Protein AF-A0A1X1B836-F1 (afdb_monomer)

Sequence (206 aa):
MCPAWVERRASRAVGARVERKYSFRAANPVRVFSQNGRLDRGSGEAERVPRGGTAGFSPAALRNALDRHNLTIEDFADEIGISRQAVSSWLTGVTTPSPTSLTRAARTLELTPADLTPGVSANLYVSDLRVRAGLTQTATAERLGIAQSALSEIERGRRQPDPNVVASMVNLYSVDEESIVEAWERTVADRERQRAARRSARRGGS

Foldseek 3Di:
DDDDDDDDDDPPPPVVVVVVVPDDDDDDDDDDDDDDDDPPVPDPPPVPPDPFAQAQFDLVLLVVLCVVVVHDLCNLCVQLVHDSVVNVCCNVVVGHDGLQSLLSSQVVSVHFSCSRRVRDDDAAALVNLCSRLSHDLVRLCVQLVHDSVQSVCQSQLNDPDDPSSLVSSCVSSVHDSVVHVRNSVSNNVVVVVVVVVVVVVVVVVD

Secondary structure (DSSP, 8-state):
---------SSSSSHHHHHHHSS---------------------------SSS-TT--HHHHHHHHHHTT--HHHHHHHTTS-HHHHHHHHTTSS---HHHHHHH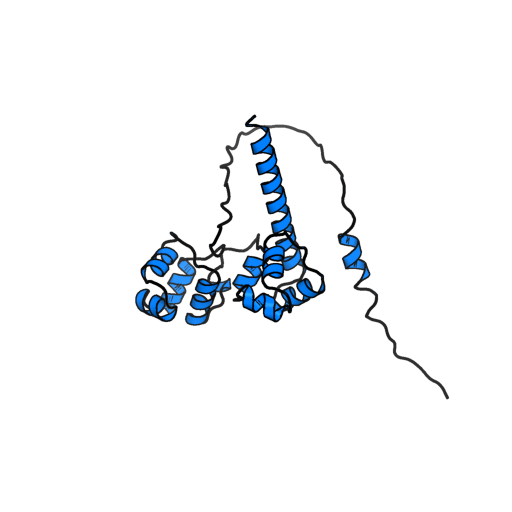HHHTT--TTTT-TT-SS---HHHHHHHTT--HHHHHHHHTS-HHHHHHHHTTSSPPPHHHHHHHHHHHT--HHHHHHHHHHHHHHHHHHHHHHHHHHHTT-

pLDDT: mean 76.75, std 26.34, range [25.36, 97.44]

Mean predicted aligned error: 13.27 Å

Nearest PDB structures (foldseek):
  1y9q-assembly1_A-2  TM=8.974E-01  e=4.181E-02  Vibrio cholerae
  3kxa-assembly2_D  TM=4.831E-01  e=2.019E-03  Neisseria gonorrhoeae FA 1090
  7o81-assembly1_AU  TM=5.200E-01  e=1.132E-02  Oryctolagus cuniculus
  6jq1-assembly1_A  TM=4.917E-01  e=5.172E-03  Deinococcus geothermalis DSM 11300
  6zvh-assembly1_i  TM=5.133E-01  e=2.900E-02  Homo sapiens

Solvent-accessible surface area (backbone atoms only — not comparable to full-atom values): 12485 Å² total; per-residue (Å²): 140,86,85,84,91,88,75,94,83,83,89,78,74,68,70,74,56,65,64,65,71,76,75,75,85,81,88,85,87,85,87,81,89,83,89,84,88,76,91,72,83,72,76,76,74,74,74,73,77,66,87,73,41,46,76,34,58,35,36,65,48,48,52,56,48,33,61,74,69,71,47,51,68,56,61,48,17,59,75,64,70,51,56,46,67,59,52,51,30,28,60,71,62,78,45,58,50,39,62,66,53,37,34,46,50,17,56,76,68,78,44,51,29,43,70,37,21,71,68,64,82,87,80,62,40,50,58,49,47,37,33,40,52,55,45,51,67,61,61,45,14,61,76,64,76,47,55,48,66,58,48,54,29,31,59,60,40,72,37,83,75,50,72,68,53,48,57,47,45,22,67,69,44,73,49,57,67,64,64,52,50,54,11,39,52,50,36,34,53,53,50,50,52,53,52,51,53,54,54,52,57,64,62,73,76,112

Structure (mmCIF, N/CA/C/O backbone):
data_AF-A0A1X1B836-F1
#
_entry.id   AF-A0A1X1B836-F1
#
loop_
_atom_site.group_PDB
_atom_site.id
_atom_site.type_symbol
_atom_site.label_atom_id
_atom_site.label_alt_id
_atom_site.label_comp_id
_atom_site.label_asym_id
_atom_site.label_entity_id
_atom_site.label_seq_id
_atom_site.pdbx_PDB_ins_code
_atom_site.Cartn_x
_atom_site.Cartn_y
_atom_site.Cartn_z
_atom_site.occupancy
_atom_site.B_iso_or_equiv
_atom_site.auth_seq_id
_atom_site.auth_comp_id
_atom_site.auth_asym_id
_atom_site.auth_atom_id
_atom_site.pdbx_PDB_model_num
ATOM 1 N N . MET A 1 1 ? -11.117 -46.260 43.952 1.00 30.36 1 MET A N 1
ATOM 2 C CA . MET A 1 1 ? -9.832 -45.893 43.320 1.00 30.36 1 MET A CA 1
ATOM 3 C C . MET A 1 1 ? -9.971 -44.504 42.706 1.00 30.36 1 MET A C 1
ATOM 5 O O . MET A 1 1 ? -10.757 -44.338 41.789 1.00 30.36 1 MET A O 1
ATOM 9 N N . CYS A 1 2 ? -9.268 -43.522 43.270 1.00 33.34 2 CYS A N 1
ATOM 10 C CA . CYS A 1 2 ? -8.789 -42.294 42.606 1.00 33.34 2 CYS A CA 1
ATOM 11 C C . CYS A 1 2 ? -7.275 -42.510 42.355 1.00 33.34 2 CYS A C 1
ATOM 13 O O . CYS A 1 2 ? -6.721 -43.336 43.092 1.00 33.34 2 CYS A O 1
ATOM 15 N N . PRO A 1 3 ? -6.595 -41.848 41.385 1.00 38.88 3 PRO A N 1
ATOM 16 C CA . PRO A 1 3 ? -6.484 -40.374 41.297 1.00 38.88 3 PRO A CA 1
ATOM 17 C C . PRO A 1 3 ? -6.517 -39.804 39.842 1.00 38.88 3 PRO A C 1
ATOM 19 O O . PRO A 1 3 ? -6.315 -40.529 38.879 1.00 38.88 3 PRO A O 1
ATOM 22 N N . ALA A 1 4 ? -7.059 -38.599 39.608 1.00 28.14 4 ALA A N 1
ATOM 23 C CA . ALA A 1 4 ? -6.424 -37.259 39.592 1.00 28.14 4 ALA A CA 1
ATOM 24 C C . ALA A 1 4 ? -5.846 -36.833 38.212 1.00 28.14 4 ALA A C 1
ATOM 26 O O . ALA A 1 4 ? -5.081 -37.561 37.603 1.00 28.14 4 ALA A O 1
ATOM 27 N N . TRP A 1 5 ? -6.365 -35.741 37.627 1.00 26.11 5 TRP A N 1
ATOM 28 C CA . TRP A 1 5 ? -5.707 -34.417 37.488 1.00 26.11 5 TRP A CA 1
ATOM 29 C C . TRP A 1 5 ? -4.614 -34.306 36.403 1.00 26.11 5 TRP A C 1
ATOM 31 O O . TRP A 1 5 ? -3.531 -34.825 36.604 1.00 26.11 5 TRP A O 1
ATOM 41 N N . VAL A 1 6 ? -4.893 -33.536 35.334 1.00 33.25 6 VAL A N 1
ATOM 42 C CA . VAL A 1 6 ? -4.121 -32.376 34.795 1.00 33.25 6 VAL A CA 1
ATOM 43 C C . VAL A 1 6 ? -5.115 -31.591 33.912 1.00 33.25 6 VAL A C 1
ATOM 45 O O . VAL A 1 6 ? -5.458 -31.994 32.810 1.00 33.25 6 VAL A O 1
ATOM 48 N N . GLU A 1 7 ? -5.932 -30.720 34.493 1.00 34.03 7 GLU A N 1
ATOM 49 C CA . GLU A 1 7 ? -5.694 -29.277 34.637 1.00 34.03 7 GLU A CA 1
ATOM 50 C C . GLU A 1 7 ? -5.963 -28.457 33.355 1.00 34.03 7 GLU A C 1
ATOM 52 O O . GLU A 1 7 ? -5.115 -28.208 32.505 1.00 34.03 7 GLU A O 1
ATOM 57 N N . ARG A 1 8 ? -7.201 -27.945 33.296 1.00 40.12 8 ARG A N 1
ATOM 58 C CA . ARG A 1 8 ? -7.523 -26.628 32.740 1.00 40.12 8 ARG A CA 1
ATOM 59 C C . ARG A 1 8 ? -6.657 -25.577 33.443 1.00 40.12 8 ARG A C 1
ATOM 61 O O . ARG A 1 8 ? -6.934 -25.293 34.602 1.00 40.12 8 ARG A O 1
ATOM 68 N N . ARG A 1 9 ? -5.720 -24.930 32.744 1.00 36.28 9 ARG A N 1
ATOM 69 C CA . ARG A 1 9 ? -5.211 -23.580 33.079 1.00 36.28 9 ARG A CA 1
ATOM 70 C C . ARG A 1 9 ? -4.386 -23.001 31.924 1.00 36.28 9 ARG A C 1
ATOM 72 O O . ARG A 1 9 ? -3.182 -23.185 31.869 1.00 36.28 9 ARG A O 1
ATOM 79 N N . ALA A 1 10 ? -5.043 -22.270 31.020 1.00 32.84 10 ALA A N 1
ATOM 80 C CA . ALA A 1 10 ? -4.373 -21.278 30.159 1.00 32.84 10 ALA A CA 1
ATOM 81 C C . ALA A 1 10 ? -5.299 -20.213 29.521 1.00 32.84 10 ALA A C 1
ATOM 83 O O . ALA A 1 10 ? -4.801 -19.314 28.858 1.00 32.84 10 ALA A O 1
ATOM 84 N N . SER A 1 11 ? -6.627 -20.235 29.721 1.00 38.72 11 SER A N 1
ATOM 85 C CA . SER A 1 11 ? -7.544 -19.360 28.949 1.00 38.72 11 SER A CA 1
ATOM 86 C C . SER A 1 11 ? -8.207 -18.211 29.723 1.00 38.72 11 SER A C 1
ATOM 88 O O . SER A 1 11 ? -9.196 -17.663 29.253 1.00 38.72 11 SER A O 1
ATOM 90 N N . ARG A 1 12 ? -7.711 -17.810 30.905 1.00 37.31 12 ARG A N 1
ATOM 91 C CA . ARG A 1 12 ? -8.326 -16.703 31.684 1.00 37.31 12 ARG A CA 1
ATOM 92 C C . ARG A 1 12 ? -7.419 -15.514 32.017 1.00 37.31 12 ARG A C 1
ATOM 94 O O . ARG A 1 12 ? -7.897 -14.565 32.624 1.00 37.31 12 ARG A O 1
ATOM 101 N N . ALA A 1 13 ? -6.157 -15.503 31.583 1.00 33.41 13 ALA A N 1
ATOM 102 C CA . ALA A 1 13 ? -5.229 -14.407 31.900 1.00 33.41 13 ALA A CA 1
ATOM 103 C C . ALA A 1 13 ? -5.017 -13.380 30.765 1.00 33.41 13 ALA A C 1
ATOM 105 O O . ALA A 1 13 ? -4.478 -12.307 31.021 1.00 33.41 13 ALA A O 1
ATOM 106 N N . VAL A 1 14 ? -5.467 -13.654 29.532 1.00 39.00 14 VAL A N 1
ATOM 107 C CA . VAL A 1 14 ? -5.194 -12.785 28.363 1.00 39.00 14 VAL A CA 1
ATOM 108 C C . VAL A 1 14 ? -6.307 -11.749 28.115 1.00 39.00 14 VAL A C 1
ATOM 110 O O . VAL A 1 14 ? -6.028 -10.629 27.695 1.00 39.00 14 VAL A O 1
ATOM 113 N N . GLY A 1 15 ? -7.558 -12.048 28.492 1.00 32.78 15 GLY A N 1
ATOM 114 C CA . GLY A 1 15 ? -8.701 -11.132 28.317 1.00 32.78 15 GLY A CA 1
ATOM 115 C C . GLY A 1 15 ? -8.682 -9.886 29.217 1.00 32.78 15 GLY A C 1
ATOM 116 O O . GLY A 1 15 ? -9.203 -8.843 28.843 1.00 32.78 15 GLY A O 1
ATOM 117 N N . ALA A 1 16 ? -8.007 -9.932 30.370 1.00 35.41 16 ALA A N 1
ATOM 118 C CA . ALA A 1 16 ? -8.004 -8.828 31.339 1.00 35.41 16 ALA A CA 1
ATOM 119 C C . ALA A 1 16 ? -6.986 -7.704 31.029 1.00 35.41 16 ALA A C 1
ATOM 121 O O . ALA A 1 16 ? -6.842 -6.757 31.814 1.00 35.41 16 ALA A O 1
ATOM 122 N N . ARG A 1 17 ? -6.230 -7.805 29.925 1.00 36.97 17 ARG A N 1
ATOM 123 C CA . ARG A 1 17 ? -5.285 -6.760 29.481 1.00 36.97 17 ARG A CA 1
ATOM 124 C C . ARG A 1 17 ? -5.837 -5.911 28.333 1.00 36.97 17 ARG A C 1
ATOM 126 O O . ARG A 1 17 ? -5.540 -4.721 28.295 1.00 36.97 17 ARG A O 1
ATOM 133 N N . VAL A 1 18 ? -6.692 -6.488 27.485 1.00 38.50 18 VAL A N 1
ATOM 134 C CA . VAL A 1 18 ? -7.345 -5.798 26.357 1.00 38.50 18 VAL A CA 1
ATOM 135 C C . VAL A 1 18 ? -8.364 -4.767 26.856 1.00 38.50 18 VAL A C 1
ATOM 137 O O . VAL A 1 18 ? -8.380 -3.634 26.390 1.00 38.50 18 VAL A O 1
ATOM 140 N N . GLU A 1 19 ? -9.138 -5.092 27.891 1.00 33.91 19 GLU A N 1
ATOM 141 C CA . GLU A 1 19 ? -10.209 -4.212 28.385 1.00 33.91 19 GLU A CA 1
ATOM 142 C C . GLU A 1 19 ? -9.690 -3.005 29.195 1.00 33.91 19 GLU A C 1
ATOM 144 O O . GLU A 1 19 ? -10.336 -1.962 29.274 1.00 33.91 19 GLU A O 1
ATOM 149 N N . ARG A 1 20 ? -8.465 -3.089 29.742 1.00 39.38 20 ARG A N 1
ATOM 150 C CA . ARG A 1 20 ? -7.871 -2.022 30.572 1.00 39.38 20 ARG A CA 1
ATOM 151 C C . ARG A 1 20 ? -7.132 -0.922 29.813 1.00 39.38 20 ARG A C 1
ATOM 153 O O . ARG A 1 20 ? -6.921 0.136 30.400 1.00 39.38 20 ARG A O 1
ATOM 160 N N . LYS A 1 21 ? -6.759 -1.111 28.541 1.00 37.62 21 LYS A N 1
ATOM 161 C CA . LYS A 1 21 ? -6.232 0.000 27.719 1.00 37.62 21 LYS A CA 1
ATOM 162 C C . LYS A 1 21 ? -7.347 0.862 27.103 1.00 37.62 21 LYS A C 1
ATOM 164 O O . LYS A 1 21 ? -7.087 2.011 26.771 1.00 37.62 21 LYS A O 1
ATOM 169 N N . TYR A 1 22 ? -8.583 0.360 27.029 1.00 36.44 22 TYR A N 1
ATOM 170 C CA . TYR A 1 22 ? -9.684 1.010 26.304 1.00 36.44 22 TYR A CA 1
ATOM 171 C C . TYR A 1 22 ? -10.569 1.977 27.109 1.00 36.44 22 TYR A C 1
ATOM 173 O O . TYR A 1 22 ? -11.482 2.559 26.531 1.00 36.44 22 TYR A O 1
ATOM 181 N N . SER A 1 23 ? -10.317 2.206 28.406 1.00 33.62 23 SER A N 1
ATOM 182 C CA . SER A 1 23 ? -11.225 3.028 29.232 1.00 33.62 23 SER A CA 1
ATOM 183 C C . SER A 1 23 ? -10.587 4.137 30.081 1.00 33.62 23 SER A C 1
ATOM 185 O O . SER A 1 23 ? -11.319 4.805 30.809 1.00 33.62 23 SER A O 1
ATOM 187 N N . PHE A 1 24 ? -9.277 4.404 30.032 1.00 33.16 24 PHE A N 1
ATOM 188 C CA . PHE A 1 24 ? -8.725 5.458 30.898 1.00 33.16 24 PHE A CA 1
ATOM 189 C C . PHE A 1 24 ? -7.488 6.153 30.328 1.00 33.16 24 PHE A C 1
ATOM 191 O O . PHE A 1 24 ? -6.374 5.651 30.444 1.00 33.16 24 PHE A O 1
ATOM 198 N N . ARG A 1 25 ? -7.690 7.357 29.778 1.00 33.28 25 ARG A N 1
ATOM 199 C CA . ARG A 1 25 ? -6.786 8.508 29.956 1.00 33.28 25 ARG A CA 1
ATOM 200 C C . ARG A 1 25 ? -7.450 9.796 29.466 1.00 33.28 25 ARG A C 1
ATOM 202 O O . ARG A 1 25 ? -7.204 10.288 28.371 1.00 33.28 25 ARG A O 1
ATOM 209 N N . ALA A 1 26 ? -8.287 10.352 30.335 1.00 27.97 26 ALA A N 1
ATOM 210 C CA . ALA A 1 26 ? -8.497 11.788 30.400 1.00 27.97 26 ALA A CA 1
ATOM 211 C C . ALA A 1 26 ? -7.392 12.409 31.281 1.00 27.97 26 ALA A C 1
ATOM 213 O O . ALA A 1 26 ? -7.094 11.875 32.344 1.00 27.97 26 ALA A O 1
ATOM 214 N N . ALA A 1 27 ? -6.831 13.524 30.797 1.00 29.94 27 ALA A N 1
ATOM 215 C CA . ALA A 1 27 ? -6.080 14.582 31.490 1.00 29.94 27 ALA A CA 1
ATOM 216 C C . ALA A 1 27 ? -4.826 14.236 32.332 1.00 29.94 27 ALA A C 1
ATOM 218 O O . ALA A 1 27 ? -4.919 13.622 33.387 1.00 29.94 27 ALA A O 1
ATOM 219 N N . ASN A 1 28 ? -3.671 14.814 31.959 1.00 27.98 28 ASN A N 1
ATOM 220 C CA . ASN A 1 28 ? -2.900 15.679 32.873 1.00 27.98 28 ASN A CA 1
ATOM 221 C C . ASN A 1 28 ? -1.922 16.592 32.086 1.00 27.98 28 ASN A C 1
ATOM 223 O O . ASN A 1 28 ? -1.396 16.152 31.062 1.00 27.98 28 ASN A O 1
ATOM 227 N N . PRO A 1 29 ? -1.687 17.849 32.516 1.00 33.62 29 PRO A N 1
ATOM 228 C CA . PRO A 1 29 ? -0.975 18.870 31.766 1.00 33.62 29 PRO A CA 1
ATOM 229 C C . PRO A 1 29 ? 0.521 18.850 32.081 1.00 33.62 29 PRO A C 1
ATOM 231 O O . PRO A 1 29 ? 0.944 18.471 33.171 1.00 33.62 29 PRO A O 1
ATOM 234 N N . VAL A 1 30 ? 1.324 19.366 31.158 1.00 28.16 30 VAL A N 1
ATOM 235 C CA . VAL A 1 30 ? 2.703 19.758 31.454 1.00 28.16 30 VAL A CA 1
ATOM 236 C C . VAL A 1 30 ? 2.905 21.208 31.041 1.00 28.16 30 VAL A C 1
ATOM 238 O O . VAL A 1 30 ? 2.961 21.547 29.863 1.00 28.16 30 VAL A O 1
ATOM 241 N N . ARG A 1 31 ? 2.992 22.071 32.057 1.00 28.48 31 ARG A N 1
ATOM 242 C CA . ARG A 1 31 ? 3.720 23.339 32.009 1.00 28.48 31 ARG A CA 1
ATOM 243 C C . ARG A 1 31 ? 5.089 23.094 32.631 1.00 28.48 31 ARG A C 1
ATOM 245 O O . ARG A 1 31 ? 5.118 22.757 33.807 1.00 28.48 31 ARG A O 1
ATOM 252 N N . VAL A 1 32 ? 6.165 23.388 31.900 1.00 26.80 32 VAL A N 1
ATOM 253 C CA . VAL A 1 32 ? 7.408 23.960 32.447 1.00 26.80 32 VAL A CA 1
ATOM 254 C C . VAL A 1 32 ? 8.011 24.907 31.389 1.00 26.80 32 VAL A C 1
ATOM 256 O O . VAL A 1 32 ? 8.215 24.523 30.242 1.00 26.80 32 VAL A O 1
ATOM 259 N N . PHE A 1 33 ? 8.211 26.164 31.797 1.00 25.36 33 PHE A N 1
ATOM 260 C CA . PHE A 1 33 ? 9.018 27.239 31.180 1.00 25.36 33 PHE A CA 1
ATOM 261 C C . PHE A 1 33 ? 10.514 26.823 31.162 1.00 25.36 33 PHE A C 1
ATOM 263 O O . PHE A 1 33 ? 10.931 26.123 32.069 1.00 25.36 33 PHE A O 1
ATOM 270 N N . SER A 1 34 ? 11.419 27.224 30.260 1.00 26.19 34 SER A N 1
ATOM 271 C CA . SER A 1 34 ? 11.890 28.597 30.037 1.00 26.19 34 SER A CA 1
ATOM 272 C C . SER A 1 34 ? 13.048 28.629 29.011 1.00 26.19 34 SER A C 1
ATOM 274 O O . SER A 1 34 ? 13.910 27.758 29.042 1.00 26.19 34 SER A O 1
ATOM 276 N N . GLN A 1 35 ? 13.086 29.724 28.240 1.00 27.80 35 GLN A N 1
ATOM 277 C CA . GLN A 1 35 ? 14.240 30.503 27.745 1.00 27.80 35 GLN A CA 1
ATOM 278 C C . GLN A 1 35 ? 15.154 30.036 26.583 1.00 27.80 35 GLN A C 1
ATOM 280 O O . GLN A 1 35 ? 15.871 29.047 26.642 1.00 27.80 35 GLN A O 1
ATOM 285 N N . ASN A 1 36 ? 15.221 30.969 25.617 1.00 26.91 36 ASN A N 1
ATOM 286 C CA . ASN A 1 36 ? 16.301 31.314 24.680 1.00 26.91 36 ASN A CA 1
ATOM 287 C C . ASN A 1 36 ? 16.380 30.607 23.312 1.00 26.91 36 ASN A C 1
ATOM 289 O O . ASN A 1 36 ? 17.178 29.713 23.076 1.00 26.91 36 ASN A O 1
ATOM 293 N N . GLY A 1 37 ? 15.650 31.184 22.348 1.00 27.27 37 GLY A N 1
ATOM 294 C CA . GLY A 1 37 ? 16.293 31.956 21.277 1.00 27.27 37 GLY A CA 1
ATOM 295 C C . GLY A 1 37 ? 16.959 31.203 20.123 1.00 27.27 37 GLY A C 1
ATOM 296 O O . GLY A 1 37 ? 18.181 31.172 20.036 1.00 27.27 37 GLY A O 1
ATOM 297 N N . ARG A 1 38 ? 16.166 30.796 19.127 1.00 26.38 38 ARG A N 1
ATOM 298 C CA . ARG A 1 38 ? 16.434 31.098 17.707 1.00 26.38 38 ARG A CA 1
ATOM 299 C C . ARG A 1 38 ? 15.204 30.768 16.873 1.00 26.38 38 ARG A C 1
ATOM 301 O O . ARG A 1 38 ? 14.651 29.681 16.976 1.00 26.38 38 ARG A O 1
ATOM 308 N N . LEU A 1 39 ? 14.784 31.732 16.060 1.00 30.45 39 LEU A N 1
ATOM 309 C CA . LEU A 1 39 ? 13.770 31.546 15.031 1.00 30.45 39 LEU A CA 1
ATOM 310 C C . LEU A 1 39 ? 14.380 30.680 13.928 1.00 30.45 39 LEU A C 1
ATOM 312 O O . LEU A 1 39 ? 14.921 31.210 12.958 1.00 30.45 39 LEU A O 1
ATOM 316 N N . ASP A 1 40 ? 14.329 29.362 14.095 1.00 28.20 40 ASP A N 1
ATOM 317 C CA . ASP A 1 40 ? 14.429 28.480 12.946 1.00 28.20 40 ASP A CA 1
ATOM 318 C C . ASP A 1 40 ? 13.074 28.518 12.238 1.00 28.20 40 ASP A C 1
ATOM 320 O O . ASP A 1 40 ? 12.038 28.135 12.793 1.00 28.20 40 ASP A O 1
ATOM 324 N N . ARG A 1 41 ? 13.062 29.098 11.036 1.00 32.38 41 ARG A N 1
ATOM 325 C CA . ARG A 1 41 ? 11.910 29.085 10.137 1.00 32.38 41 ARG A CA 1
ATOM 326 C C . ARG A 1 41 ? 11.778 27.656 9.623 1.00 32.38 41 ARG A C 1
ATOM 328 O O . ARG A 1 41 ? 12.183 27.359 8.506 1.00 32.38 41 ARG A O 1
ATOM 335 N N . GLY A 1 42 ? 11.200 26.795 10.459 1.00 28.69 42 GLY A N 1
ATOM 336 C CA . GLY A 1 42 ? 10.758 25.467 10.080 1.00 28.69 42 GLY A CA 1
ATOM 337 C C . GLY A 1 42 ? 9.790 25.595 8.915 1.00 28.69 42 GLY A C 1
ATOM 338 O O . GLY A 1 42 ? 8.645 26.022 9.075 1.00 28.69 42 GLY A O 1
ATOM 339 N N . SER A 1 43 ? 10.299 25.269 7.733 1.00 34.59 43 SER A N 1
ATOM 340 C CA . SER A 1 43 ? 9.545 24.832 6.574 1.00 34.59 43 SER A CA 1
ATOM 341 C C . SER A 1 43 ? 8.397 23.954 7.050 1.00 34.59 43 SER A C 1
ATOM 343 O O . SER A 1 43 ? 8.606 22.841 7.526 1.00 34.59 43 SER A O 1
ATOM 345 N N . GLY A 1 44 ? 7.182 24.490 6.960 1.00 27.98 44 GLY A N 1
ATOM 346 C CA . GLY A 1 44 ? 5.976 23.698 7.082 1.00 27.98 44 GLY A CA 1
ATOM 347 C C . GLY A 1 44 ? 5.972 22.692 5.944 1.00 27.98 44 GLY A C 1
ATOM 348 O O . GLY A 1 44 ? 5.450 22.977 4.867 1.00 27.98 44 GLY A O 1
ATOM 349 N N . GLU A 1 45 ? 6.549 21.518 6.184 1.00 31.59 45 GLU A N 1
ATOM 350 C CA . GLU A 1 45 ? 6.144 20.303 5.503 1.00 31.5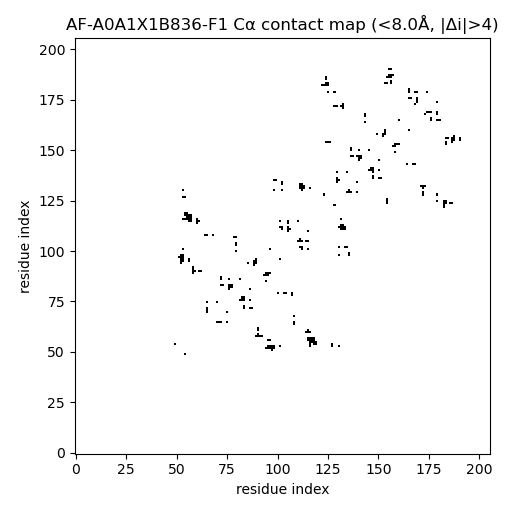9 45 GLU A CA 1
ATOM 351 C C . GLU A 1 45 ? 4.675 20.097 5.859 1.00 31.59 45 GLU A C 1
ATOM 353 O O . GLU A 1 45 ? 4.286 19.435 6.818 1.00 31.59 45 GLU A O 1
ATOM 358 N N . ALA A 1 46 ? 3.820 20.715 5.051 1.00 32.88 46 ALA A N 1
ATOM 359 C CA . ALA A 1 46 ? 2.549 20.127 4.715 1.00 32.88 46 ALA A CA 1
ATOM 360 C C . ALA A 1 46 ? 2.871 18.792 4.032 1.00 32.88 46 ALA A C 1
ATOM 362 O O . ALA A 1 46 ? 2.855 18.703 2.804 1.00 32.88 46 ALA A O 1
ATOM 363 N N . GLU A 1 47 ? 3.234 17.782 4.831 1.00 35.09 47 GLU A N 1
ATOM 364 C CA . GLU A 1 47 ? 3.446 16.426 4.365 1.00 35.09 47 GLU A CA 1
ATOM 365 C C . GLU A 1 47 ? 2.115 15.970 3.778 1.00 35.09 47 GLU A C 1
ATOM 367 O O . GLU A 1 47 ? 1.107 15.720 4.448 1.00 35.09 47 GLU A O 1
ATOM 372 N N . ARG A 1 48 ? 2.080 16.052 2.452 1.00 37.00 48 ARG A N 1
ATOM 373 C CA . ARG A 1 48 ? 0.942 15.724 1.619 1.00 37.00 48 ARG A CA 1
ATOM 374 C C . ARG A 1 48 ? 0.696 14.244 1.841 1.00 37.00 48 ARG A C 1
ATOM 376 O O . ARG A 1 48 ? 1.368 13.423 1.236 1.00 37.00 48 ARG A O 1
ATOM 383 N N . VAL A 1 49 ? -0.299 13.906 2.654 1.00 38.31 49 VAL A N 1
ATOM 384 C CA . VAL A 1 49 ? -0.871 12.557 2.660 1.00 38.31 49 VAL A CA 1
ATOM 385 C C . VAL A 1 49 ? -1.313 12.271 1.217 1.00 38.31 49 VAL A C 1
ATOM 387 O O . VAL A 1 49 ? -2.244 12.943 0.744 1.00 38.31 49 VAL A O 1
ATOM 390 N N . PRO A 1 50 ? -0.661 11.364 0.461 1.00 41.81 50 PRO A N 1
ATOM 391 C CA . PRO A 1 50 ? -1.009 11.161 -0.934 1.00 41.81 50 PRO A CA 1
ATOM 392 C C . PRO A 1 50 ? -2.394 10.526 -0.979 1.00 41.81 50 PRO A C 1
ATOM 394 O O . PRO A 1 50 ? -2.594 9.366 -0.627 1.00 41.81 50 PRO A O 1
ATOM 397 N N . ARG A 1 51 ? -3.397 11.294 -1.409 1.00 43.72 51 ARG A N 1
ATOM 398 C CA . ARG A 1 51 ? -4.698 10.723 -1.752 1.00 43.72 51 ARG A CA 1
ATOM 399 C C . ARG A 1 51 ? -4.527 9.981 -3.074 1.00 43.72 51 ARG A C 1
ATOM 401 O O . ARG A 1 51 ? -4.581 10.602 -4.127 1.00 43.72 51 ARG A O 1
ATOM 408 N N . GLY A 1 52 ? -4.303 8.671 -2.994 1.00 49.53 52 GLY A N 1
ATOM 409 C CA . GLY A 1 52 ? -4.396 7.749 -4.133 1.00 49.53 52 GLY A CA 1
ATOM 410 C C . GLY A 1 52 ? -3.097 7.083 -4.597 1.00 49.53 52 GLY A C 1
ATOM 411 O O . GLY A 1 52 ? -3.166 6.265 -5.508 1.00 49.53 52 GLY A O 1
ATOM 412 N N . GLY A 1 53 ? -1.953 7.387 -3.979 1.00 60.47 53 GLY A N 1
ATOM 413 C CA . GLY A 1 53 ? -0.654 6.783 -4.298 1.00 60.47 53 GLY A CA 1
ATOM 414 C C . GLY A 1 53 ? -0.170 5.811 -3.223 1.00 60.47 53 GLY A C 1
ATOM 415 O O . GLY A 1 53 ? -0.483 6.003 -2.050 1.00 60.47 53 GLY A O 1
ATOM 416 N N . THR A 1 54 ? 0.591 4.777 -3.587 1.00 77.25 54 THR A N 1
ATOM 417 C CA . THR A 1 54 ? 1.242 3.897 -2.598 1.00 77.25 54 THR A CA 1
ATOM 418 C C . THR A 1 54 ? 2.411 4.621 -1.931 1.00 77.25 54 THR A C 1
ATOM 420 O O . THR A 1 54 ? 3.386 4.970 -2.604 1.00 77.25 54 THR A O 1
ATOM 423 N N . ALA A 1 55 ? 2.311 4.858 -0.620 1.00 77.00 55 ALA A N 1
ATOM 424 C CA . ALA A 1 55 ? 3.343 5.541 0.153 1.00 77.00 55 ALA A CA 1
ATOM 425 C C . ALA A 1 55 ? 4.698 4.811 0.065 1.00 77.00 55 ALA A C 1
ATOM 427 O O . ALA A 1 55 ? 4.754 3.583 0.006 1.00 77.00 55 ALA A O 1
ATOM 428 N N . GLY A 1 56 ? 5.784 5.591 0.017 1.00 84.75 56 GLY A N 1
ATOM 429 C CA . GLY A 1 56 ? 7.175 5.117 -0.030 1.00 84.75 56 GLY A CA 1
ATOM 430 C C . GLY A 1 56 ? 7.558 4.236 -1.219 1.00 84.75 56 GLY A C 1
ATOM 431 O O . GLY A 1 56 ? 8.597 3.578 -1.153 1.00 84.75 56 GLY A O 1
ATOM 432 N N . PHE A 1 57 ? 6.759 4.231 -2.293 1.00 90.50 57 PHE A N 1
ATOM 433 C CA . PHE A 1 57 ? 7.140 3.638 -3.574 1.00 90.50 57 PHE A CA 1
ATOM 434 C C . PHE A 1 57 ? 8.471 4.211 -4.071 1.00 90.50 57 PHE A C 1
ATOM 436 O O . PHE A 1 57 ? 8.661 5.427 -4.084 1.00 90.50 57 PHE A O 1
ATOM 443 N N . SER A 1 58 ? 9.376 3.331 -4.504 1.00 93.19 58 SER A N 1
ATOM 444 C CA . SER A 1 58 ? 10.703 3.706 -4.989 1.00 93.19 58 SER A CA 1
ATOM 445 C C . SER A 1 58 ? 10.826 3.495 -6.504 1.00 93.19 58 SER A C 1
ATOM 447 O O . SER A 1 58 ? 10.919 2.351 -6.961 1.00 93.19 58 SER A O 1
ATOM 449 N N . PRO A 1 59 ? 10.914 4.582 -7.299 1.00 94.69 59 PRO A N 1
ATOM 450 C CA . PRO A 1 59 ? 11.212 4.497 -8.729 1.00 94.69 59 PRO A CA 1
ATOM 451 C C . PRO A 1 59 ? 12.540 3.789 -9.020 1.00 94.69 59 PRO A C 1
ATOM 453 O O . PRO A 1 59 ? 12.662 3.080 -10.016 1.00 94.69 59 PRO A O 1
ATOM 456 N N . ALA A 1 60 ? 13.532 3.962 -8.140 1.00 94.75 60 ALA A N 1
ATOM 457 C CA . ALA A 1 60 ? 14.828 3.305 -8.254 1.00 94.75 60 ALA A CA 1
ATOM 458 C C . ALA A 1 60 ? 14.721 1.791 -8.022 1.00 94.75 60 ALA A C 1
ATOM 460 O O . ALA A 1 60 ? 15.311 1.022 -8.774 1.00 94.75 60 ALA A O 1
ATOM 461 N N . ALA A 1 61 ? 13.928 1.354 -7.035 1.00 95.12 61 ALA A N 1
ATOM 462 C CA . ALA A 1 61 ? 13.696 -0.070 -6.796 1.00 95.12 61 ALA A CA 1
ATOM 463 C C . ALA A 1 61 ? 13.009 -0.735 -7.997 1.00 95.12 61 ALA A C 1
ATOM 465 O O . ALA A 1 61 ? 13.442 -1.804 -8.423 1.00 95.12 61 ALA A O 1
ATOM 466 N N . LEU A 1 62 ? 12.000 -0.072 -8.582 1.00 96.62 62 LEU A N 1
ATOM 467 C CA . LEU A 1 62 ? 11.346 -0.563 -9.795 1.00 96.62 62 LEU A CA 1
ATOM 468 C C . LEU A 1 62 ? 12.321 -0.624 -10.978 1.00 96.62 62 LEU A C 1
ATOM 470 O O . LEU A 1 62 ? 12.375 -1.646 -11.650 1.00 96.62 62 LEU A O 1
ATOM 474 N N . ARG A 1 63 ? 13.114 0.430 -11.215 1.00 97.06 63 ARG A N 1
ATOM 475 C CA . ARG A 1 63 ? 14.107 0.452 -12.304 1.00 97.06 63 ARG A CA 1
ATOM 476 C C . ARG A 1 63 ? 15.098 -0.705 -12.180 1.00 97.06 63 ARG A C 1
ATOM 478 O O . ARG A 1 63 ? 15.235 -1.485 -13.111 1.00 97.06 63 ARG A O 1
ATOM 485 N N . ASN A 1 64 ? 15.687 -0.876 -11.000 1.00 96.88 64 ASN A N 1
ATOM 486 C CA . ASN A 1 64 ? 16.630 -1.962 -10.744 1.00 96.88 64 ASN A CA 1
ATOM 487 C C . ASN A 1 64 ? 15.993 -3.346 -10.937 1.00 96.88 64 ASN A C 1
ATOM 489 O O . ASN A 1 64 ? 16.670 -4.280 -11.351 1.00 96.88 64 ASN A O 1
ATOM 493 N N . ALA A 1 65 ? 14.708 -3.505 -10.609 1.00 96.50 65 ALA A N 1
ATOM 494 C CA . ALA A 1 65 ? 13.997 -4.755 -10.839 1.00 96.50 65 ALA A CA 1
ATOM 495 C C . ALA A 1 65 ? 13.780 -5.020 -12.336 1.00 96.50 65 ALA A C 1
ATOM 497 O O . ALA A 1 65 ? 14.074 -6.118 -12.791 1.00 96.50 65 ALA A O 1
ATOM 498 N N . LEU A 1 66 ? 13.356 -4.019 -13.113 1.00 96.75 66 LEU A N 1
ATOM 499 C CA . LEU A 1 66 ? 13.220 -4.154 -14.569 1.00 96.75 66 LEU A CA 1
ATOM 500 C C . LEU A 1 66 ? 14.548 -4.544 -15.227 1.00 96.75 66 LEU A C 1
ATOM 502 O O . LEU A 1 66 ? 14.581 -5.484 -16.018 1.00 96.75 66 LEU A O 1
ATOM 506 N N . ASP A 1 67 ? 15.643 -3.892 -14.826 1.00 96.44 67 ASP A N 1
ATOM 507 C CA . ASP A 1 67 ? 16.982 -4.173 -15.350 1.00 96.44 67 ASP A CA 1
ATOM 508 C C . ASP A 1 67 ? 17.417 -5.618 -15.046 1.00 96.44 67 ASP A C 1
ATOM 510 O O . ASP A 1 67 ? 17.935 -6.308 -15.921 1.00 96.44 67 ASP A O 1
ATOM 514 N N . ARG A 1 68 ? 17.154 -6.123 -13.830 1.00 95.81 68 ARG A N 1
ATOM 515 C CA . ARG A 1 68 ? 17.468 -7.516 -13.456 1.00 95.81 68 ARG A CA 1
ATOM 516 C C . ARG A 1 68 ? 16.668 -8.552 -14.240 1.00 95.81 68 ARG A C 1
ATOM 518 O O . ARG A 1 68 ? 17.189 -9.630 -14.502 1.00 95.81 68 ARG A O 1
ATOM 525 N N . HIS A 1 69 ? 15.423 -8.237 -14.588 1.00 92.75 69 HIS A N 1
ATOM 526 C CA . HIS A 1 69 ? 14.569 -9.106 -15.401 1.00 92.75 69 HIS A CA 1
ATOM 527 C C . HIS A 1 69 ? 14.773 -8.885 -16.907 1.00 92.75 69 HIS A C 1
ATOM 529 O O . HIS A 1 69 ? 14.139 -9.559 -17.713 1.00 92.75 69 HIS A O 1
ATOM 535 N N . ASN A 1 70 ? 15.663 -7.961 -17.292 1.00 94.81 70 ASN A N 1
ATOM 536 C CA . ASN A 1 70 ? 15.929 -7.585 -18.676 1.00 94.81 70 ASN A CA 1
ATOM 537 C C . ASN A 1 70 ? 14.647 -7.183 -19.440 1.00 94.81 70 ASN A C 1
ATOM 539 O O . ASN A 1 70 ? 14.516 -7.446 -20.637 1.00 94.81 70 ASN A O 1
ATOM 543 N N . LEU A 1 71 ? 13.699 -6.559 -18.731 1.00 94.00 71 LEU A N 1
ATOM 544 C CA . LEU A 1 71 ? 12.415 -6.114 -19.269 1.00 94.00 71 LEU A CA 1
ATOM 545 C C . LEU A 1 71 ? 12.498 -4.659 -19.712 1.00 94.00 71 LEU A C 1
ATOM 547 O O . LEU A 1 71 ? 12.957 -3.786 -18.969 1.00 94.00 71 LEU A O 1
ATOM 551 N N . THR A 1 72 ? 11.984 -4.371 -20.906 1.00 96.38 72 THR A N 1
ATOM 552 C CA . THR A 1 72 ? 11.778 -2.983 -21.312 1.00 96.38 72 THR A CA 1
ATOM 553 C C . THR A 1 72 ? 10.550 -2.401 -20.608 1.00 96.38 72 THR A C 1
ATOM 555 O O . THR A 1 72 ? 9.666 -3.114 -20.133 1.00 96.38 72 THR A O 1
ATOM 558 N N . ILE A 1 73 ? 10.466 -1.068 -20.550 1.00 95.75 73 ILE A N 1
ATOM 559 C CA . ILE A 1 73 ? 9.280 -0.373 -20.018 1.00 95.75 73 ILE A CA 1
ATOM 560 C C . ILE A 1 73 ? 8.022 -0.743 -20.818 1.00 95.75 73 ILE A C 1
ATOM 562 O O . ILE A 1 73 ? 6.931 -0.735 -20.258 1.00 95.75 73 ILE A O 1
ATOM 566 N N . GLU A 1 74 ? 8.171 -1.010 -22.116 1.00 95.56 74 GLU A N 1
ATOM 567 C CA . GLU A 1 74 ? 7.071 -1.353 -23.018 1.00 95.56 74 GLU A CA 1
ATOM 568 C C . GLU A 1 74 ? 6.556 -2.764 -22.734 1.00 95.56 74 GLU A C 1
ATOM 570 O O . GLU A 1 74 ? 5.398 -2.893 -22.345 1.00 95.56 74 GLU A O 1
ATOM 575 N N . ASP A 1 75 ? 7.440 -3.766 -22.753 1.00 94.62 75 ASP A N 1
ATOM 576 C CA . ASP A 1 75 ? 7.082 -5.159 -22.441 1.00 94.62 75 ASP A CA 1
ATOM 577 C C . ASP A 1 75 ? 6.443 -5.270 -21.052 1.00 94.62 75 ASP A C 1
ATOM 579 O O . ASP A 1 75 ? 5.397 -5.889 -20.871 1.00 94.62 75 ASP A O 1
ATOM 583 N N . PHE A 1 76 ? 7.033 -4.591 -20.064 1.00 97.19 76 PHE A N 1
ATOM 584 C CA . PHE A 1 76 ? 6.504 -4.579 -18.707 1.00 97.19 76 PHE A CA 1
ATOM 585 C C . PHE A 1 76 ? 5.127 -3.911 -18.618 1.00 97.19 76 PHE A C 1
ATOM 587 O O . PHE A 1 76 ? 4.262 -4.378 -17.876 1.00 97.19 76 PHE A O 1
ATOM 594 N N . ALA A 1 77 ? 4.912 -2.804 -19.337 1.00 96.62 77 ALA A N 1
ATOM 595 C CA . ALA A 1 77 ? 3.626 -2.112 -19.346 1.00 96.62 77 ALA A CA 1
ATOM 596 C C . ALA A 1 77 ? 2.524 -2.994 -19.946 1.00 96.62 77 ALA A C 1
ATOM 598 O O . ALA A 1 77 ? 1.435 -3.072 -19.368 1.00 96.62 77 ALA A O 1
ATOM 599 N N . ASP A 1 78 ? 2.834 -3.687 -21.042 1.00 95.06 78 ASP A N 1
ATOM 600 C CA . ASP A 1 78 ? 1.931 -4.627 -21.699 1.00 95.06 78 ASP A CA 1
ATOM 601 C C . ASP A 1 78 ? 1.604 -5.810 -20.780 1.00 95.06 78 ASP A C 1
ATOM 603 O O . ASP A 1 78 ? 0.431 -6.143 -20.588 1.00 95.06 78 ASP A O 1
ATOM 607 N N . GLU A 1 79 ? 2.609 -6.375 -20.111 1.00 94.88 79 GLU A N 1
ATOM 608 C CA . GLU A 1 79 ? 2.443 -7.502 -19.191 1.00 94.88 79 GLU A CA 1
ATOM 609 C C . GLU A 1 79 ? 1.548 -7.157 -17.987 1.00 94.88 79 GLU A C 1
ATOM 611 O O . GLU A 1 79 ? 0.629 -7.903 -17.625 1.00 94.88 79 GLU A O 1
ATOM 616 N N . ILE A 1 80 ? 1.724 -5.969 -17.395 1.00 94.81 80 ILE A N 1
ATOM 617 C CA . ILE A 1 80 ? 0.848 -5.496 -16.312 1.00 94.81 80 ILE A CA 1
ATOM 618 C C . ILE A 1 80 ? -0.411 -4.779 -16.821 1.00 94.81 80 ILE A C 1
ATOM 620 O O . ILE A 1 80 ? -1.196 -4.282 -16.006 1.00 94.81 80 ILE A O 1
ATOM 624 N N . GLY A 1 81 ? -0.644 -4.748 -18.135 1.00 94.31 81 GLY A N 1
ATOM 625 C CA . GLY A 1 81 ? -1.831 -4.201 -18.788 1.00 94.31 81 GLY A CA 1
ATOM 626 C C . GLY A 1 81 ? -2.111 -2.731 -18.467 1.00 94.31 81 GLY A C 1
ATOM 627 O O . GLY A 1 81 ? -3.248 -2.392 -18.126 1.00 94.31 81 GLY A O 1
ATOM 628 N N . ILE A 1 82 ? -1.091 -1.871 -18.516 1.00 95.88 82 ILE A N 1
ATOM 629 C CA . ILE A 1 82 ? -1.225 -0.409 -18.403 1.00 95.88 82 ILE A CA 1
ATOM 630 C C . ILE A 1 82 ? -0.439 0.293 -19.513 1.00 95.88 82 ILE A C 1
ATOM 632 O O . ILE A 1 82 ? 0.314 -0.328 -20.245 1.00 95.88 82 ILE A O 1
ATOM 636 N N . SER A 1 83 ? -0.575 1.614 -19.641 1.00 96.88 83 SER A N 1
ATOM 637 C CA . SER A 1 83 ? 0.188 2.343 -20.654 1.00 96.88 83 SER A CA 1
ATOM 638 C C . SER A 1 83 ? 1.670 2.484 -20.285 1.00 96.88 83 SER A C 1
ATOM 640 O O . SER A 1 83 ? 2.021 2.783 -19.139 1.00 96.88 83 SER A O 1
ATOM 642 N N . ARG A 1 84 ? 2.547 2.409 -21.294 1.00 97.12 84 ARG A N 1
ATOM 643 C CA . ARG A 1 84 ? 3.976 2.758 -21.180 1.00 97.12 84 ARG A CA 1
ATOM 644 C C . ARG A 1 84 ? 4.192 4.123 -20.515 1.00 97.12 84 ARG A C 1
ATOM 646 O O . ARG A 1 84 ? 5.094 4.290 -19.694 1.00 97.12 84 ARG A O 1
ATOM 653 N N . GLN A 1 85 ? 3.335 5.098 -20.831 1.00 95.44 85 GLN A N 1
ATOM 654 C CA . GLN A 1 85 ? 3.385 6.437 -20.240 1.00 95.44 85 GLN A CA 1
ATOM 655 C C . GLN A 1 85 ? 3.143 6.416 -18.723 1.00 95.44 85 GLN A C 1
ATOM 657 O O . GLN A 1 85 ? 3.780 7.183 -17.999 1.00 95.44 85 GLN A O 1
ATOM 662 N N . ALA A 1 86 ? 2.267 5.539 -18.222 1.00 95.56 86 ALA A N 1
ATOM 663 C CA . ALA A 1 86 ? 2.041 5.391 -16.787 1.00 95.56 86 ALA A CA 1
ATOM 664 C C . ALA A 1 86 ? 3.296 4.853 -16.084 1.00 95.56 86 ALA A C 1
ATOM 666 O O . ALA A 1 86 ? 3.747 5.456 -15.111 1.00 95.56 86 ALA A O 1
ATOM 667 N N . VAL A 1 87 ? 3.921 3.798 -16.622 1.00 96.56 87 VAL A N 1
ATOM 668 C CA . VAL A 1 87 ? 5.174 3.245 -16.072 1.00 96.56 87 VAL A CA 1
ATOM 669 C C . VAL A 1 87 ? 6.299 4.283 -16.110 1.00 96.56 87 VAL A C 1
ATOM 671 O O . VAL A 1 87 ? 6.994 4.482 -15.115 1.00 96.56 87 VAL A O 1
ATOM 674 N N . SER A 1 88 ? 6.450 5.007 -17.222 1.00 96.19 88 SER A N 1
ATOM 675 C CA . SER A 1 88 ? 7.419 6.107 -17.333 1.00 96.19 88 SER A CA 1
ATOM 676 C C . SER A 1 88 ? 7.186 7.186 -16.266 1.00 96.19 88 SER A C 1
ATOM 678 O O . SER A 1 88 ? 8.128 7.636 -15.607 1.00 96.19 88 SER A O 1
ATOM 680 N N . SER A 1 89 ? 5.923 7.543 -16.022 1.00 94.75 89 SER A N 1
ATOM 681 C CA . SER A 1 89 ? 5.542 8.513 -14.989 1.00 94.75 89 SER A CA 1
ATOM 682 C C . SER A 1 89 ? 5.846 8.013 -13.571 1.00 94.75 89 SER A C 1
ATOM 684 O O . SER A 1 89 ? 6.118 8.829 -12.692 1.00 94.75 89 SER A O 1
ATOM 686 N N . TRP A 1 90 ? 5.834 6.697 -13.330 1.00 95.69 90 TRP A N 1
ATOM 687 C CA . TRP A 1 90 ? 6.296 6.114 -12.063 1.00 95.69 90 TRP A CA 1
ATOM 688 C C . TRP A 1 90 ? 7.814 6.180 -11.928 1.00 95.69 90 TRP A C 1
ATOM 690 O O . TRP A 1 90 ? 8.326 6.622 -10.904 1.00 95.69 90 TRP A O 1
ATOM 700 N N . LEU A 1 91 ? 8.545 5.784 -12.972 1.00 94.88 91 LEU A N 1
ATOM 701 C CA . LEU A 1 91 ? 10.012 5.714 -12.977 1.00 94.88 91 LEU A CA 1
ATOM 702 C C . LEU A 1 91 ? 10.706 7.079 -12.884 1.00 94.88 91 LEU A C 1
ATOM 704 O O . LEU A 1 91 ? 11.891 7.144 -12.547 1.00 94.88 91 LEU A O 1
ATOM 708 N N . THR A 1 92 ? 9.980 8.145 -13.212 1.00 93.31 92 THR A N 1
ATOM 709 C CA . THR A 1 92 ? 10.401 9.549 -13.092 1.00 93.31 92 THR A CA 1
ATOM 710 C C . THR A 1 92 ? 9.878 10.220 -11.820 1.00 93.31 92 THR A C 1
ATOM 712 O O . THR A 1 92 ? 10.234 11.361 -11.544 1.00 93.31 92 THR A O 1
ATOM 715 N N . GLY A 1 93 ? 9.046 9.529 -11.032 1.00 89.38 93 GLY A N 1
ATOM 716 C CA . GLY A 1 93 ? 8.483 10.047 -9.784 1.00 89.38 93 GLY A CA 1
ATOM 717 C C . GLY A 1 93 ? 7.351 11.066 -9.956 1.00 89.38 93 GLY A C 1
ATOM 718 O O . GLY A 1 93 ? 6.916 11.655 -8.970 1.00 89.38 93 GLY A O 1
ATOM 719 N N . VAL A 1 94 ? 6.841 11.271 -11.176 1.00 89.88 94 VAL A N 1
ATOM 720 C CA . VAL A 1 94 ? 5.707 12.177 -11.446 1.00 89.88 94 VAL A CA 1
ATOM 721 C C . VAL A 1 94 ? 4.421 11.653 -10.805 1.00 89.88 94 VAL A C 1
ATOM 723 O O . VAL A 1 94 ? 3.610 12.420 -10.288 1.00 89.88 94 VAL A O 1
ATOM 726 N N . THR A 1 95 ? 4.229 10.334 -10.829 1.00 90.94 95 THR A N 1
ATOM 727 C CA . THR A 1 95 ? 3.090 9.661 -10.196 1.00 90.94 95 THR A CA 1
ATOM 728 C C . THR A 1 95 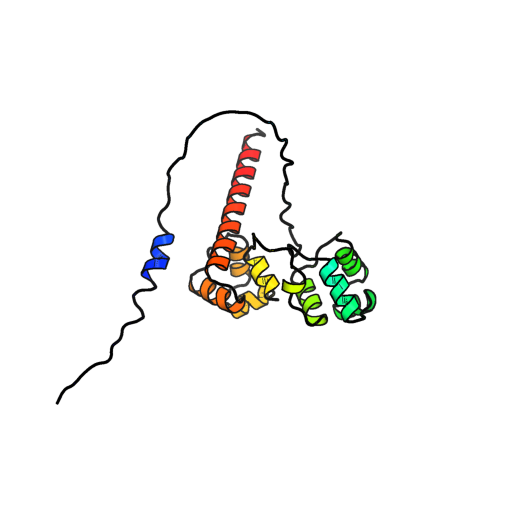? 3.555 8.433 -9.427 1.00 90.94 95 THR A C 1
ATOM 730 O O . THR A 1 95 ? 4.657 7.933 -9.634 1.00 90.94 95 THR A O 1
ATOM 733 N N . THR A 1 96 ? 2.703 7.930 -8.540 1.00 89.69 96 THR A N 1
ATOM 734 C CA . THR A 1 96 ? 2.920 6.664 -7.831 1.00 89.69 96 THR A CA 1
ATOM 735 C C . THR A 1 96 ? 1.871 5.645 -8.272 1.00 89.69 96 THR A C 1
ATOM 737 O O . THR A 1 96 ? 0.756 6.036 -8.640 1.00 89.69 96 THR A O 1
ATOM 740 N N . PRO A 1 97 ? 2.203 4.344 -8.282 1.00 91.31 97 PRO A N 1
ATOM 741 C CA . PRO A 1 97 ? 1.247 3.314 -8.652 1.00 91.31 97 PRO A CA 1
ATOM 742 C C . PRO A 1 97 ? 0.084 3.255 -7.658 1.00 91.31 97 PRO A C 1
ATOM 744 O O . PRO A 1 97 ? 0.207 3.604 -6.483 1.00 91.31 97 PRO A O 1
ATOM 747 N N . SER A 1 98 ? -1.063 2.769 -8.136 1.00 89.94 98 SER A N 1
ATOM 748 C CA . SER A 1 98 ? -2.157 2.366 -7.250 1.00 89.94 98 SER A CA 1
ATOM 749 C C . SER A 1 98 ? -1.788 1.074 -6.501 1.00 89.94 98 SER A C 1
ATOM 751 O O . SER A 1 98 ? -0.979 0.298 -7.013 1.00 89.94 98 SER A O 1
ATOM 753 N N . PRO A 1 99 ? -2.419 0.757 -5.355 1.00 86.44 99 PRO A N 1
ATOM 754 C CA . PRO A 1 99 ? -2.265 -0.534 -4.674 1.00 86.44 99 PRO A CA 1
ATOM 755 C C . PRO A 1 99 ? -2.373 -1.759 -5.588 1.00 86.44 99 PRO A C 1
ATOM 757 O O . PRO A 1 99 ? -1.562 -2.684 -5.518 1.00 86.44 99 PRO A O 1
ATOM 760 N N . THR A 1 100 ? -3.375 -1.754 -6.468 1.00 89.12 100 THR A N 1
ATOM 761 C CA . THR A 1 100 ? -3.627 -2.846 -7.409 1.00 89.12 100 THR A CA 1
ATOM 762 C C . THR A 1 100 ? -2.501 -2.943 -8.430 1.00 89.12 100 THR A C 1
ATOM 764 O O . THR A 1 100 ? -1.973 -4.026 -8.669 1.00 89.12 100 THR A O 1
ATOM 767 N N . SER A 1 101 ? -2.095 -1.807 -8.998 1.00 92.56 101 SER A N 1
ATOM 768 C CA . SER A 1 101 ? -1.012 -1.736 -9.978 1.00 92.56 101 SER A CA 1
ATOM 769 C C . SER A 1 101 ? 0.336 -2.139 -9.378 1.00 92.56 101 SER A C 1
ATOM 771 O O . SER A 1 101 ? 1.069 -2.894 -10.004 1.00 92.56 101 SER A O 1
ATOM 773 N N . LEU A 1 102 ? 0.631 -1.708 -8.148 1.00 93.12 102 LEU A N 1
ATOM 774 C CA . LEU A 1 102 ? 1.838 -2.088 -7.416 1.00 93.12 102 LEU A CA 1
ATOM 775 C C . LEU A 1 102 ? 1.878 -3.598 -7.159 1.00 93.12 102 LEU A C 1
ATOM 777 O O . LEU A 1 102 ? 2.913 -4.226 -7.343 1.00 93.12 102 LEU A O 1
ATOM 781 N N . THR A 1 103 ? 0.743 -4.190 -6.780 1.00 91.56 103 THR A N 1
ATOM 782 C CA . THR A 1 103 ? 0.648 -5.641 -6.562 1.00 91.56 103 THR A CA 1
ATOM 783 C C . THR A 1 103 ? 0.887 -6.418 -7.858 1.00 91.56 103 THR A C 1
ATOM 785 O O . THR A 1 103 ? 1.584 -7.429 -7.841 1.00 91.56 103 THR A O 1
ATOM 788 N N . ARG A 1 104 ? 0.342 -5.951 -8.991 1.00 93.06 104 ARG A N 1
ATOM 789 C CA . ARG A 1 104 ? 0.588 -6.566 -10.309 1.00 93.06 104 ARG A CA 1
ATOM 790 C C . ARG A 1 104 ? 2.053 -6.443 -10.726 1.00 93.06 104 ARG A C 1
ATOM 792 O O . ARG A 1 104 ? 2.643 -7.440 -11.126 1.00 93.06 104 ARG A O 1
ATOM 799 N N . ALA A 1 105 ? 2.635 -5.255 -10.568 1.00 94.50 105 ALA A N 1
ATOM 800 C CA . ALA A 1 105 ? 4.047 -4.994 -10.830 1.00 94.50 105 ALA A CA 1
ATOM 801 C C . ALA A 1 105 ? 4.958 -5.917 -10.013 1.00 94.50 105 ALA A C 1
ATOM 803 O O . ALA A 1 105 ? 5.800 -6.602 -10.581 1.00 94.50 105 ALA A O 1
ATOM 804 N N . ALA A 1 106 ? 4.744 -5.985 -8.697 1.00 95.06 106 ALA A N 1
ATOM 805 C CA . ALA A 1 106 ? 5.532 -6.826 -7.804 1.00 95.06 106 ALA A CA 1
ATOM 806 C C . ALA A 1 106 ? 5.473 -8.303 -8.221 1.00 95.06 106 ALA A C 1
ATOM 808 O O . ALA A 1 106 ? 6.512 -8.919 -8.407 1.00 95.06 106 ALA A O 1
ATOM 809 N N . ARG A 1 107 ? 4.270 -8.840 -8.472 1.00 93.56 107 ARG A N 1
ATOM 810 C CA . ARG A 1 107 ? 4.096 -10.237 -8.906 1.00 93.56 107 ARG A CA 1
ATOM 811 C C . ARG A 1 107 ? 4.809 -10.557 -10.216 1.00 93.56 107 ARG A C 1
ATOM 813 O O . ARG A 1 107 ? 5.402 -11.620 -10.319 1.00 93.56 107 ARG A O 1
ATOM 820 N N . THR A 1 108 ? 4.736 -9.650 -11.186 1.00 94.50 108 THR A N 1
ATOM 821 C CA . THR A 1 108 ? 5.370 -9.812 -12.507 1.00 94.50 108 THR A CA 1
ATOM 822 C C . THR A 1 108 ? 6.892 -9.869 -12.391 1.00 94.50 108 THR A C 1
ATOM 824 O O . THR A 1 108 ? 7.552 -10.615 -13.097 1.00 94.50 108 THR A O 1
ATOM 827 N N . LEU A 1 109 ? 7.446 -9.116 -11.442 1.00 94.44 109 LEU A N 1
ATOM 828 C CA . LEU A 1 109 ? 8.879 -9.061 -11.168 1.00 94.44 109 LEU A CA 1
ATOM 829 C C . LEU A 1 109 ? 9.321 -10.082 -10.111 1.00 94.44 109 LEU A C 1
ATOM 831 O O . LEU A 1 109 ? 10.428 -9.975 -9.604 1.00 94.44 109 LEU A O 1
ATOM 835 N N . GLU A 1 110 ? 8.455 -11.024 -9.722 1.00 94.25 110 GLU A N 1
ATOM 836 C CA . GLU A 1 110 ? 8.732 -12.000 -8.655 1.00 94.25 110 GLU A CA 1
ATOM 837 C C . GLU A 1 110 ? 9.161 -11.352 -7.317 1.00 94.25 110 GLU A C 1
ATOM 839 O O . GLU A 1 110 ? 9.921 -11.912 -6.531 1.00 94.25 110 GLU A O 1
ATOM 844 N N . LEU A 1 111 ? 8.643 -10.153 -7.040 1.00 94.44 111 LEU A N 1
ATOM 845 C CA . LEU A 1 111 ? 8.882 -9.373 -5.828 1.00 94.44 111 LEU A CA 1
ATOM 846 C C . LEU A 1 111 ? 7.626 -9.274 -4.959 1.00 94.44 111 LEU A C 1
ATOM 848 O O . LEU A 1 111 ? 6.493 -9.525 -5.385 1.00 94.44 111 LEU A O 1
ATOM 852 N N . THR A 1 112 ? 7.813 -8.802 -3.730 1.00 92.69 112 THR A N 1
ATOM 853 C CA . THR A 1 112 ? 6.724 -8.318 -2.885 1.00 92.69 112 THR A CA 1
ATOM 854 C C . THR A 1 112 ? 6.515 -6.809 -3.078 1.00 92.69 112 THR A C 1
ATOM 856 O O . THR A 1 112 ? 7.439 -6.075 -3.438 1.00 92.69 112 THR A O 1
ATOM 859 N N . PRO A 1 113 ? 5.314 -6.269 -2.802 1.00 92.00 113 PRO A N 1
ATOM 860 C CA . PRO A 1 113 ? 5.117 -4.818 -2.796 1.00 92.00 113 PRO A CA 1
ATOM 861 C C . PRO A 1 113 ? 5.982 -4.091 -1.757 1.00 92.00 113 PRO A C 1
ATOM 863 O O . PRO A 1 113 ? 6.287 -2.910 -1.934 1.00 92.00 113 PRO A O 1
ATOM 866 N N . ALA A 1 114 ? 6.387 -4.772 -0.680 1.00 90.06 114 ALA A N 1
ATOM 867 C CA . ALA A 1 114 ? 7.323 -4.227 0.297 1.00 90.06 114 ALA A CA 1
ATOM 868 C C . ALA A 1 114 ? 8.694 -3.915 -0.336 1.00 90.06 114 ALA A C 1
ATOM 870 O O . ALA A 1 114 ? 9.242 -2.845 -0.074 1.00 90.06 114 ALA A O 1
ATOM 871 N N . ASP A 1 115 ? 9.183 -4.766 -1.244 1.00 92.50 115 ASP A N 1
ATOM 872 C CA . ASP A 1 115 ? 10.455 -4.564 -1.961 1.00 92.50 115 ASP A CA 1
ATOM 873 C C . ASP A 1 115 ? 10.435 -3.323 -2.865 1.00 92.50 115 ASP A C 1
ATOM 875 O O . ASP A 1 115 ? 11.451 -2.656 -3.063 1.00 92.50 115 ASP A O 1
ATOM 879 N N . LEU A 1 116 ? 9.257 -2.972 -3.387 1.00 91.62 116 LEU A N 1
ATOM 880 C CA . LEU A 1 116 ? 9.041 -1.767 -4.193 1.00 91.62 116 LEU A CA 1
ATOM 881 C C . LEU A 1 116 ? 8.700 -0.529 -3.348 1.00 91.62 116 LEU A C 1
ATOM 883 O O . LEU A 1 116 ? 8.601 0.573 -3.894 1.00 91.62 116 LEU A O 1
ATOM 887 N N . THR A 1 117 ? 8.537 -0.683 -2.029 1.00 89.69 117 THR A N 1
ATOM 888 C CA . THR A 1 117 ? 8.215 0.401 -1.084 1.00 89.69 117 THR A CA 1
ATOM 889 C C . THR A 1 117 ? 9.209 0.503 0.089 1.00 89.69 117 THR A C 1
ATOM 891 O O . THR A 1 117 ? 8.800 0.592 1.254 1.00 89.69 117 THR A O 1
ATOM 894 N N . PRO A 1 118 ? 10.534 0.526 -0.162 1.00 84.12 118 PRO A N 1
ATOM 895 C CA . PRO A 1 118 ? 11.530 0.544 0.911 1.00 84.12 118 PRO A CA 1
ATOM 896 C C . PRO A 1 118 ? 11.488 1.832 1.751 1.00 84.12 118 PRO A C 1
ATOM 898 O O . PRO A 1 118 ? 11.976 1.844 2.875 1.00 84.12 118 PRO A O 1
ATOM 901 N N . GLY A 1 119 ? 10.892 2.914 1.233 1.00 70.75 119 GLY A N 1
ATOM 902 C CA . GLY A 1 119 ? 10.863 4.222 1.892 1.00 70.75 119 GLY A CA 1
ATOM 903 C C . GLY A 1 119 ? 9.892 4.345 3.071 1.00 70.75 119 GLY A C 1
ATOM 904 O O . GLY A 1 119 ? 9.889 5.382 3.727 1.00 70.75 119 GLY A O 1
ATOM 905 N N . VAL A 1 120 ? 9.059 3.335 3.352 1.00 66.12 120 VAL A N 1
ATOM 906 C CA . VAL A 1 120 ? 8.113 3.390 4.478 1.00 66.12 120 VAL A CA 1
ATOM 907 C C . VAL A 1 120 ? 8.669 2.624 5.673 1.00 66.12 120 VAL A C 1
ATOM 909 O O . VAL A 1 120 ? 8.497 1.411 5.759 1.00 66.12 120 VAL A O 1
ATOM 912 N N . SER A 1 121 ? 9.355 3.315 6.586 1.00 61.00 121 SER A N 1
ATOM 913 C CA . SER A 1 121 ? 9.976 2.665 7.751 1.00 61.00 121 SER A CA 1
ATOM 914 C C . SER A 1 121 ? 9.432 3.090 9.118 1.00 61.00 121 SER A C 1
ATOM 916 O O . SER A 1 121 ? 9.645 2.348 10.067 1.00 61.00 121 SER A O 1
ATOM 918 N N . ALA A 1 122 ? 8.700 4.206 9.258 1.00 63.97 122 ALA A N 1
ATOM 919 C CA . ALA A 1 122 ? 8.323 4.694 10.599 1.00 63.97 122 ALA A CA 1
ATOM 920 C C . ALA A 1 122 ? 6.833 5.002 10.834 1.00 63.97 122 ALA A C 1
ATOM 922 O O . ALA A 1 122 ? 6.415 5.089 11.984 1.00 63.97 122 ALA A O 1
ATOM 923 N N . ASN A 1 123 ? 6.002 5.167 9.798 1.00 77.38 123 ASN A N 1
ATOM 924 C CA . ASN A 1 123 ? 4.629 5.666 9.977 1.00 77.38 123 ASN A CA 1
ATOM 925 C C . ASN A 1 123 ? 3.623 5.024 9.016 1.00 77.38 123 ASN A C 1
ATOM 927 O O . ASN A 1 123 ? 3.018 5.699 8.189 1.00 77.38 123 ASN A O 1
ATOM 931 N N . LEU A 1 124 ? 3.446 3.709 9.125 1.00 86.94 124 LEU A N 1
ATOM 932 C CA . LEU A 1 124 ? 2.483 2.974 8.305 1.00 86.94 124 LEU A CA 1
ATOM 933 C C . LEU A 1 124 ? 1.046 3.200 8.792 1.00 86.94 124 LEU A C 1
ATOM 935 O O . LEU A 1 124 ? 0.777 3.235 9.994 1.00 86.94 124 LEU A O 1
ATOM 939 N N . TYR A 1 125 ? 0.110 3.313 7.856 1.00 92.19 125 TYR A N 1
ATOM 940 C CA . TYR A 1 125 ? -1.318 3.162 8.122 1.00 92.19 125 TYR A CA 1
ATOM 941 C C . TYR A 1 125 ? -1.762 1.720 7.842 1.00 92.19 125 TYR A C 1
ATOM 943 O O . TYR A 1 125 ? -1.078 0.958 7.158 1.00 92.19 125 TYR A O 1
ATOM 951 N N . VAL A 1 126 ? -2.950 1.336 8.326 1.00 94.25 126 VAL A N 1
ATOM 952 C CA . VAL A 1 126 ? -3.495 -0.025 8.120 1.00 94.25 126 VAL A CA 1
ATOM 953 C C . VAL A 1 126 ? -3.591 -0.365 6.627 1.00 94.25 126 VAL A C 1
ATOM 955 O O . VAL A 1 126 ? -3.333 -1.498 6.220 1.00 94.25 126 VAL A O 1
ATOM 958 N N . SER A 1 127 ? -3.905 0.627 5.790 1.00 92.81 127 SER A N 1
ATOM 959 C CA . SER A 1 127 ? -3.913 0.475 4.335 1.00 92.81 127 SER A CA 1
ATOM 960 C C . SER A 1 127 ? -2.534 0.159 3.759 1.00 92.81 127 SER A C 1
ATOM 962 O O . SER A 1 127 ? -2.451 -0.612 2.807 1.00 92.81 127 SER A O 1
ATOM 964 N N . ASP A 1 128 ? -1.461 0.720 4.317 1.00 91.19 128 ASP A N 1
ATOM 965 C CA . ASP A 1 128 ? -0.100 0.486 3.832 1.00 91.19 128 ASP A CA 1
ATOM 966 C C . ASP A 1 128 ? 0.377 -0.914 4.207 1.00 91.19 128 ASP A C 1
ATOM 968 O O . ASP A 1 128 ? 0.944 -1.609 3.368 1.00 91.19 128 ASP A O 1
ATOM 972 N N . LEU A 1 129 ? 0.069 -1.367 5.427 1.00 92.81 129 LEU A N 1
ATOM 973 C CA . LEU A 1 129 ? 0.319 -2.745 5.864 1.00 92.81 129 LEU A CA 1
ATOM 974 C C . LEU A 1 129 ? -0.353 -3.747 4.916 1.00 92.81 129 LEU A C 1
ATOM 976 O O . LEU A 1 129 ? 0.292 -4.668 4.415 1.00 92.81 129 LEU A O 1
ATOM 980 N N . ARG A 1 130 ? -1.621 -3.496 4.568 1.00 94.50 130 ARG A N 1
ATOM 981 C CA . ARG A 1 130 ? -2.358 -4.302 3.588 1.00 94.50 130 ARG A CA 1
ATOM 982 C C . ARG A 1 130 ? -1.688 -4.313 2.210 1.00 94.50 130 ARG A C 1
ATOM 984 O O . ARG A 1 130 ? -1.577 -5.365 1.583 1.00 94.50 130 ARG A O 1
ATOM 991 N N . VAL A 1 131 ? -1.279 -3.146 1.710 1.00 91.31 131 VAL A N 1
ATOM 992 C CA . VAL A 1 131 ? -0.635 -3.010 0.392 1.00 91.31 131 VAL A CA 1
ATOM 993 C C . VAL A 1 131 ? 0.699 -3.747 0.362 1.00 91.31 131 VAL A C 1
ATOM 995 O O . VAL A 1 131 ? 0.972 -4.459 -0.600 1.00 91.31 131 VAL A O 1
ATOM 998 N N . ARG A 1 132 ? 1.509 -3.615 1.416 1.00 91.19 132 ARG A N 1
A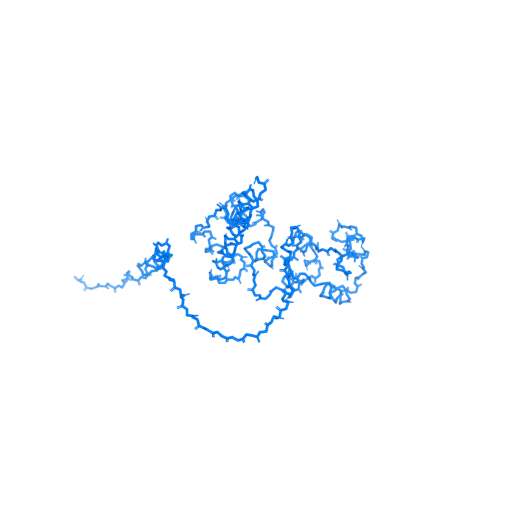TOM 999 C CA . ARG A 1 132 ? 2.808 -4.288 1.554 1.00 91.19 132 ARG A CA 1
ATOM 1000 C C . ARG A 1 132 ? 2.665 -5.808 1.597 1.00 91.19 132 ARG A C 1
ATOM 1002 O O . ARG A 1 132 ? 3.505 -6.499 1.034 1.00 91.19 132 ARG A O 1
ATOM 1009 N N . ALA A 1 133 ? 1.558 -6.307 2.146 1.00 90.69 133 ALA A N 1
ATOM 1010 C CA . ALA A 1 133 ? 1.176 -7.718 2.086 1.00 90.69 133 ALA A CA 1
ATOM 1011 C C . ALA A 1 133 ? 0.654 -8.176 0.702 1.00 90.69 133 ALA A C 1
ATOM 1013 O O . ALA A 1 133 ? 0.301 -9.340 0.527 1.00 90.69 133 ALA A O 1
ATOM 1014 N N . GLY A 1 134 ? 0.568 -7.286 -0.297 1.00 89.88 134 GLY A N 1
ATOM 1015 C CA . GLY A 1 134 ? 0.093 -7.620 -1.647 1.00 89.88 134 GLY A CA 1
ATOM 1016 C C . GLY A 1 134 ? -1.396 -7.900 -1.740 1.00 89.88 134 GLY A C 1
ATOM 1017 O O . GLY A 1 134 ? -1.833 -8.669 -2.602 1.00 89.88 134 GLY A O 1
ATOM 1018 N N . LEU A 1 135 ? -2.180 -7.281 -0.857 1.00 91.00 135 LEU A N 1
ATOM 1019 C CA . LEU A 1 135 ? -3.612 -7.509 -0.768 1.00 91.00 135 LEU A CA 1
ATOM 1020 C C . LEU A 1 135 ? -4.415 -6.295 -1.236 1.00 91.00 135 LEU A C 1
ATOM 1022 O O . LEU A 1 135 ? -4.170 -5.141 -0.867 1.00 91.00 135 LEU A O 1
ATOM 1026 N N . THR A 1 136 ? -5.447 -6.572 -2.028 1.00 90.62 136 THR A N 1
ATOM 1027 C CA . THR A 1 136 ? -6.482 -5.586 -2.344 1.00 90.62 136 THR A CA 1
ATOM 1028 C C . THR A 1 136 ? -7.456 -5.471 -1.177 1.00 90.62 136 THR A C 1
ATOM 1030 O O . THR A 1 136 ? -7.595 -6.388 -0.371 1.00 90.62 136 THR A O 1
ATOM 1033 N N . GLN A 1 137 ? -8.175 -4.353 -1.092 1.00 91.88 137 GLN A N 1
ATOM 1034 C CA . GLN A 1 137 ? -9.167 -4.168 -0.033 1.00 91.88 137 GLN A CA 1
ATOM 1035 C C . GLN A 1 137 ? -10.283 -5.223 -0.094 1.00 91.88 137 GLN A C 1
ATOM 1037 O O . GLN A 1 137 ? -10.699 -5.733 0.939 1.00 91.88 137 GLN A O 1
ATOM 1042 N N . THR A 1 138 ? -10.730 -5.593 -1.295 1.00 92.69 138 THR A N 1
ATOM 1043 C CA . THR A 1 138 ? -11.732 -6.651 -1.489 1.00 92.69 138 THR A CA 1
ATOM 1044 C C . THR A 1 138 ? -11.220 -8.005 -1.002 1.00 92.69 138 THR A C 1
ATOM 1046 O O . THR A 1 138 ? -11.861 -8.618 -0.156 1.00 92.69 138 THR A O 1
ATOM 1049 N N . ALA A 1 139 ? -10.026 -8.422 -1.442 1.00 93.19 139 ALA A N 1
ATOM 1050 C CA . ALA A 1 139 ? -9.450 -9.709 -1.048 1.00 93.19 139 ALA A CA 1
ATOM 1051 C C . ALA A 1 139 ? -9.183 -9.785 0.463 1.00 93.19 139 ALA A C 1
ATOM 1053 O O . ALA A 1 139 ? -9.377 -10.826 1.087 1.00 93.19 139 ALA A O 1
ATOM 1054 N N . THR A 1 140 ? -8.753 -8.680 1.076 1.00 96.31 140 THR A N 1
ATOM 1055 C CA . THR A 1 140 ? -8.617 -8.601 2.531 1.00 96.31 140 THR A CA 1
ATOM 1056 C C . THR A 1 140 ? -9.966 -8.751 3.219 1.00 96.31 140 THR A C 1
ATOM 1058 O O . THR A 1 140 ? -10.074 -9.546 4.141 1.00 96.31 140 THR A O 1
ATOM 1061 N N . ALA A 1 141 ? -10.992 -8.018 2.789 1.00 96.69 141 ALA A N 1
ATOM 1062 C CA . ALA A 1 141 ? -12.310 -8.076 3.414 1.00 96.69 141 ALA A CA 1
ATOM 1063 C C . ALA A 1 141 ? -12.906 -9.493 3.370 1.00 96.69 141 ALA A C 1
ATOM 1065 O O . ALA A 1 141 ? -13.388 -9.979 4.391 1.00 96.69 141 ALA A O 1
ATOM 1066 N N . GLU A 1 142 ? -12.773 -10.178 2.231 1.00 96.50 142 GLU A N 1
ATOM 1067 C CA . GLU A 1 142 ? -13.156 -11.585 2.065 1.00 96.50 142 GLU A CA 1
ATOM 1068 C C . GLU A 1 142 ? -12.419 -12.497 3.054 1.00 96.50 142 GLU A C 1
ATOM 1070 O O . GLU A 1 142 ? -13.054 -13.267 3.772 1.00 96.50 142 GLU A O 1
ATOM 1075 N N . ARG A 1 143 ? -11.088 -12.373 3.155 1.00 96.19 143 ARG A N 1
ATOM 1076 C CA . ARG A 1 143 ? -10.267 -13.183 4.075 1.00 96.19 143 ARG A CA 1
ATOM 1077 C C . ARG A 1 143 ? -10.535 -12.890 5.550 1.00 96.19 143 ARG A C 1
ATOM 1079 O O . ARG A 1 143 ? -10.389 -13.780 6.377 1.00 96.19 143 ARG A O 1
ATOM 1086 N N . LEU A 1 144 ? -10.910 -11.655 5.874 1.00 95.88 144 LEU A N 1
ATOM 1087 C CA . LEU A 1 144 ? -11.293 -11.241 7.224 1.00 95.88 144 LEU A CA 1
ATOM 1088 C C . LEU A 1 144 ? -12.753 -11.591 7.558 1.00 95.88 144 LEU A C 1
ATOM 1090 O O . LEU A 1 144 ? -13.161 -11.423 8.704 1.00 95.88 144 LEU A O 1
ATOM 1094 N N . GLY A 1 145 ? -13.554 -12.031 6.582 1.00 96.31 145 GLY A N 1
ATOM 1095 C CA . GLY A 1 145 ? -14.977 -12.312 6.777 1.00 96.31 145 GLY A CA 1
ATOM 1096 C C . GLY A 1 145 ? -15.819 -11.067 7.085 1.00 96.31 145 GLY A C 1
ATOM 1097 O O . GLY A 1 145 ? -16.825 -11.166 7.785 1.00 96.31 145 GLY A O 1
ATOM 1098 N N . ILE A 1 146 ? -15.420 -9.889 6.591 1.00 97.19 146 ILE A N 1
ATOM 1099 C CA . ILE A 1 146 ? -16.131 -8.618 6.809 1.00 97.19 146 ILE A CA 1
ATOM 1100 C C . ILE A 1 146 ? -16.529 -7.960 5.487 1.00 97.19 146 ILE A C 1
ATOM 1102 O O . ILE A 1 146 ? -15.971 -8.235 4.430 1.00 97.19 146 ILE A O 1
ATOM 1106 N N . ALA A 1 147 ? -17.476 -7.021 5.540 1.00 97.31 147 ALA A N 1
ATOM 1107 C CA . ALA A 1 147 ? -17.805 -6.208 4.374 1.00 97.31 147 ALA A CA 1
ATOM 1108 C C . ALA A 1 147 ? -16.614 -5.322 3.959 1.00 97.31 147 ALA A C 1
ATOM 1110 O O . ALA A 1 147 ? -15.966 -4.698 4.803 1.00 97.31 147 ALA A O 1
ATOM 1111 N N . GLN A 1 148 ? -16.381 -5.174 2.650 1.00 96.38 148 GLN A N 1
ATOM 1112 C CA . GLN A 1 148 ? -15.336 -4.285 2.122 1.00 96.38 148 GLN A CA 1
ATOM 1113 C C . GLN A 1 148 ? -15.521 -2.831 2.589 1.00 96.38 148 GLN A C 1
ATOM 1115 O O . GLN A 1 148 ? -14.542 -2.151 2.902 1.00 96.38 148 GLN A O 1
ATOM 1120 N N . SER A 1 149 ? -16.769 -2.373 2.731 1.00 96.56 149 SER A N 1
ATOM 1121 C CA . SER A 1 149 ? -17.088 -1.063 3.302 1.00 96.56 149 SER A CA 1
ATOM 1122 C C . SER A 1 149 ? -16.652 -0.949 4.766 1.00 96.56 149 SER A C 1
ATOM 1124 O O . SER A 1 149 ? -16.107 0.080 5.153 1.00 96.56 149 SER A O 1
ATOM 1126 N N . ALA A 1 150 ? -16.806 -2.006 5.569 1.00 97.19 150 ALA A N 1
ATOM 1127 C CA . ALA A 1 150 ? -16.350 -2.024 6.957 1.00 97.19 150 ALA A CA 1
ATOM 1128 C C . ALA A 1 150 ? -14.821 -1.916 7.047 1.00 97.19 150 ALA A C 1
ATOM 1130 O O . ALA A 1 150 ? -14.324 -1.106 7.829 1.00 97.19 150 ALA A O 1
ATOM 1131 N N . LEU A 1 151 ? -14.083 -2.645 6.203 1.00 97.44 151 LEU A N 1
ATOM 1132 C CA . LEU A 1 151 ? -12.627 -2.502 6.096 1.00 97.44 151 LEU A CA 1
ATOM 1133 C C . LEU A 1 151 ? -12.227 -1.080 5.670 1.00 97.44 151 LEU A C 1
ATOM 1135 O O . LEU A 1 151 ? -11.326 -0.481 6.249 1.00 97.44 151 LEU A O 1
ATOM 1139 N N . SER A 1 152 ? -12.943 -0.505 4.704 1.00 95.81 152 SER A N 1
ATOM 1140 C CA . SER A 1 152 ? -12.753 0.878 4.254 1.00 95.81 152 SER A CA 1
ATOM 1141 C C . SER A 1 152 ? -12.970 1.908 5.367 1.00 95.81 152 SER A C 1
ATOM 1143 O O . SER A 1 152 ? -12.247 2.906 5.426 1.00 95.81 152 SER A O 1
ATOM 1145 N N . GLU A 1 153 ? -13.947 1.688 6.245 1.00 96.38 153 GLU A N 1
ATOM 1146 C CA . GLU A 1 153 ? -14.187 2.536 7.412 1.00 96.38 153 GLU A CA 1
ATOM 1147 C C . GLU A 1 153 ? -13.099 2.349 8.482 1.00 96.38 153 GLU A C 1
ATOM 1149 O O . GLU A 1 153 ? -12.679 3.335 9.091 1.00 96.38 153 GLU A O 1
ATOM 1154 N N . ILE A 1 154 ? -12.593 1.125 8.672 1.00 97.12 154 ILE A N 1
ATOM 1155 C CA . ILE A 1 154 ? -11.457 0.839 9.564 1.00 97.12 154 ILE A CA 1
ATOM 1156 C C . ILE A 1 154 ? -10.200 1.572 9.083 1.00 97.12 154 ILE A C 1
ATOM 1158 O O . ILE A 1 154 ? -9.632 2.366 9.830 1.00 97.12 154 ILE A O 1
ATOM 1162 N N . GLU A 1 155 ? -9.824 1.405 7.813 1.00 95.75 155 GLU A N 1
ATOM 1163 C CA . GLU A 1 155 ? -8.649 2.054 7.202 1.00 95.75 155 GLU A CA 1
ATOM 1164 C C . GLU A 1 155 ? -8.740 3.589 7.183 1.00 95.75 155 GLU A C 1
ATOM 1166 O O . GLU A 1 155 ? -7.739 4.271 6.998 1.00 95.75 155 GLU A O 1
ATOM 1171 N N . ARG A 1 156 ? -9.936 4.160 7.370 1.00 93.62 156 ARG A N 1
ATOM 1172 C CA . ARG A 1 156 ? -10.168 5.615 7.437 1.00 93.62 156 ARG A CA 1
ATOM 1173 C C . ARG A 1 156 ? -10.337 6.141 8.865 1.00 93.62 156 ARG A C 1
ATOM 1175 O O . ARG A 1 156 ? -10.754 7.299 9.033 1.00 93.62 156 ARG A O 1
ATOM 1182 N N . GLY A 1 157 ? -10.107 5.298 9.875 1.00 93.75 157 GLY A N 1
ATOM 1183 C CA . GLY A 1 157 ? -10.296 5.639 11.287 1.00 93.75 157 GLY A CA 1
ATOM 1184 C C . GLY A 1 157 ? -11.738 6.048 11.604 1.00 93.75 157 GLY A C 1
ATOM 1185 O O . GLY A 1 157 ? -11.982 6.923 12.432 1.00 93.75 157 GLY A O 1
ATOM 1186 N N . ARG A 1 158 ? -12.710 5.519 10.850 1.00 94.06 158 ARG A N 1
ATOM 1187 C CA . ARG A 1 158 ? -14.154 5.748 11.047 1.00 94.06 158 ARG A CA 1
ATOM 1188 C C . ARG A 1 158 ? -14.787 4.675 11.906 1.00 94.06 158 ARG A C 1
ATOM 1190 O O . ARG A 1 158 ? -15.761 4.954 12.596 1.00 94.06 158 ARG A O 1
ATOM 1197 N N . ARG A 1 159 ? -14.228 3.474 11.835 1.00 95.56 159 ARG A N 1
ATOM 1198 C CA . ARG A 1 159 ? -14.643 2.310 12.595 1.00 95.56 159 ARG A CA 1
ATOM 1199 C C . ARG A 1 159 ? -13.437 1.754 13.333 1.00 95.56 159 ARG A C 1
ATOM 1201 O O . ARG A 1 159 ? -12.347 1.672 12.771 1.00 95.56 159 ARG A O 1
ATOM 1208 N N . GLN A 1 160 ? -13.651 1.385 14.584 1.00 95.12 160 GLN A N 1
ATOM 1209 C CA . GLN A 1 160 ? -12.670 0.653 15.361 1.00 95.12 160 GLN A CA 1
ATOM 1210 C C . GLN A 1 160 ? -12.689 -0.825 14.944 1.00 95.12 160 GLN A C 1
ATOM 1212 O O . GLN A 1 160 ? -13.782 -1.397 14.859 1.00 95.12 160 GLN A O 1
ATOM 1217 N N . PRO A 1 161 ? -11.532 -1.435 14.637 1.00 94.62 161 PRO A N 1
ATOM 1218 C CA . PRO A 1 161 ? -11.458 -2.869 14.414 1.00 94.62 161 PRO A CA 1
ATOM 1219 C C . PRO A 1 161 ? -11.682 -3.592 15.745 1.00 94.62 161 PRO A C 1
ATOM 1221 O O . PRO A 1 161 ? -11.120 -3.209 16.771 1.00 94.62 161 PRO A O 1
ATOM 1224 N N . ASP A 1 162 ? -12.523 -4.622 15.740 1.00 93.69 162 ASP A N 1
ATOM 1225 C CA . ASP A 1 162 ? -12.674 -5.486 16.908 1.00 93.69 162 ASP A CA 1
ATOM 1226 C C . ASP A 1 162 ? -11.451 -6.417 17.071 1.00 93.69 162 ASP A C 1
ATOM 1228 O O . ASP A 1 162 ? -10.690 -6.614 16.116 1.00 93.69 162 ASP A O 1
ATOM 1232 N N . PRO A 1 163 ? -11.232 -7.004 18.265 1.00 94.31 163 PRO A N 1
ATOM 1233 C CA . PRO A 1 163 ? -10.039 -7.811 18.529 1.00 94.31 163 PRO A CA 1
ATOM 1234 C C . PRO A 1 163 ? -9.861 -9.018 17.595 1.00 94.31 163 PRO A C 1
ATOM 1236 O O . PRO A 1 163 ? -8.730 -9.391 17.290 1.00 94.31 163 PRO A O 1
ATOM 1239 N N . ASN A 1 164 ? -10.952 -9.614 17.103 1.00 94.88 164 ASN A N 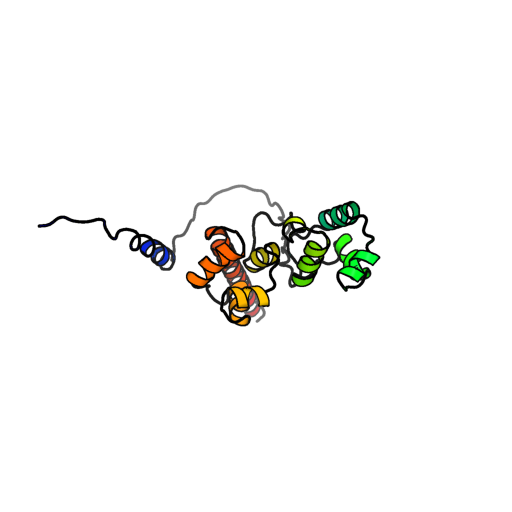1
ATOM 1240 C CA . ASN A 1 164 ? -10.876 -10.758 16.191 1.00 94.88 164 ASN A CA 1
ATOM 1241 C C . ASN A 1 164 ? -10.410 -10.324 14.796 1.00 94.88 164 ASN A C 1
ATOM 1243 O O . ASN A 1 164 ? -9.593 -11.006 14.170 1.00 94.88 164 ASN A O 1
ATOM 1247 N N . VAL A 1 165 ? -10.888 -9.170 14.323 1.00 96.00 165 VAL A N 1
ATOM 1248 C CA . VAL A 1 165 ? -10.412 -8.550 13.083 1.00 96.00 165 VAL A CA 1
ATOM 1249 C C . VAL A 1 165 ? -8.934 -8.181 13.204 1.00 96.00 165 VAL A C 1
ATOM 1251 O O . VAL A 1 165 ? -8.173 -8.478 12.285 1.00 96.00 165 VAL A O 1
ATOM 1254 N N . VAL A 1 166 ? -8.499 -7.608 14.333 1.00 97.12 166 VAL A N 1
ATOM 1255 C CA . VAL A 1 166 ? -7.077 -7.297 14.578 1.00 97.12 166 VAL A CA 1
ATOM 1256 C C . VAL A 1 166 ? -6.221 -8.565 14.536 1.00 97.12 166 VAL A C 1
ATOM 1258 O O . VAL A 1 166 ? -5.253 -8.616 13.780 1.00 97.12 166 VAL A O 1
ATOM 1261 N N . ALA A 1 167 ? -6.605 -9.619 15.261 1.00 95.44 167 ALA A N 1
ATOM 1262 C CA . ALA A 1 167 ? -5.883 -10.893 15.250 1.00 95.44 167 ALA A CA 1
ATOM 1263 C C . ALA A 1 167 ? -5.814 -11.518 13.843 1.00 95.44 167 ALA A C 1
ATOM 1265 O O . ALA A 1 167 ? -4.805 -12.106 13.452 1.00 95.44 167 ALA A O 1
ATOM 1266 N N . SER A 1 168 ? -6.870 -11.364 13.045 1.00 96.50 168 SER A N 1
ATOM 1267 C CA . SER A 1 168 ? -6.882 -11.831 11.656 1.00 96.50 168 SER A CA 1
ATOM 1268 C C . SER A 1 168 ? -5.955 -10.994 10.764 1.00 96.50 168 SER A C 1
ATOM 1270 O O . SER A 1 168 ? -5.256 -11.550 9.920 1.00 96.50 168 SER A O 1
ATOM 1272 N N . MET A 1 169 ? -5.886 -9.674 10.974 1.00 97.19 169 MET A N 1
ATOM 1273 C CA . MET A 1 169 ? -4.960 -8.783 10.263 1.00 97.19 169 MET A CA 1
ATOM 1274 C C . MET A 1 169 ? -3.491 -9.078 10.585 1.00 97.19 169 MET A C 1
ATOM 1276 O O . MET A 1 169 ? -2.684 -9.087 9.662 1.00 97.19 169 MET A O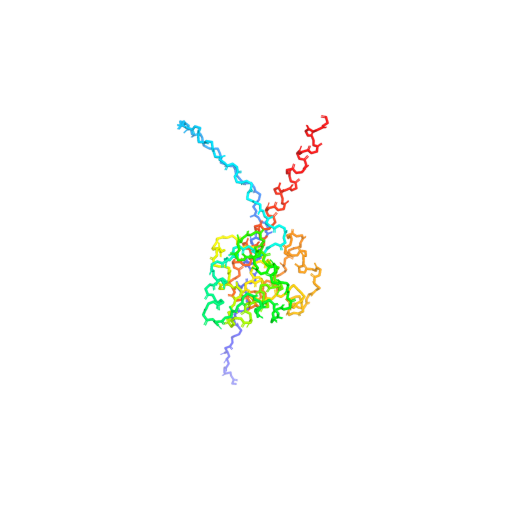 1
ATOM 1280 N N . VAL A 1 170 ? -3.155 -9.367 11.847 1.00 96.75 170 VAL A N 1
ATOM 1281 C CA . VAL A 1 170 ? -1.804 -9.781 12.288 1.00 96.75 170 VAL A CA 1
ATOM 1282 C C . VAL A 1 170 ? -1.288 -10.936 11.429 1.00 96.75 170 VAL A C 1
ATOM 1284 O O . VAL A 1 170 ? -0.230 -10.843 10.809 1.00 96.75 170 VAL A O 1
ATOM 1287 N N . ASN A 1 171 ? -2.092 -11.994 11.308 1.00 95.56 171 ASN A N 1
ATOM 1288 C CA . ASN A 1 171 ? -1.738 -13.161 10.502 1.00 95.56 171 ASN A CA 1
ATOM 1289 C C . ASN A 1 171 ? -1.703 -12.844 9.003 1.00 95.56 171 ASN A C 1
ATOM 1291 O O . ASN A 1 171 ? -0.832 -13.318 8.282 1.00 95.56 171 ASN A O 1
ATOM 1295 N N . LEU A 1 172 ? -2.663 -12.054 8.518 1.00 95.81 172 LEU A N 1
ATOM 1296 C CA . LEU A 1 172 ? -2.824 -11.794 7.092 1.00 95.81 172 LEU A CA 1
ATOM 1297 C C . LEU A 1 172 ? -1.763 -10.837 6.528 1.00 95.81 172 LEU A C 1
ATOM 1299 O O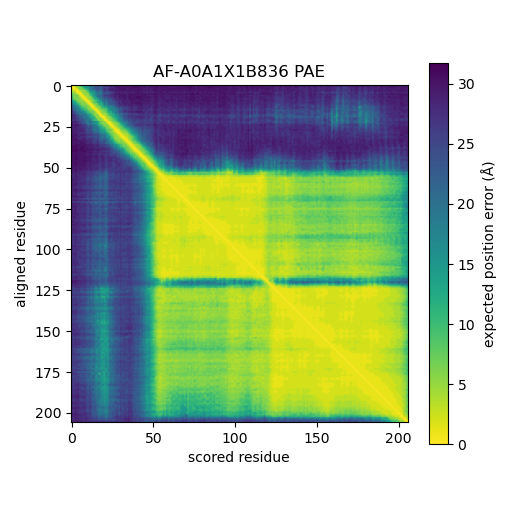 . LEU A 1 172 ? -1.417 -10.938 5.352 1.00 95.81 172 LEU A O 1
ATOM 1303 N N . TYR A 1 173 ? -1.278 -9.898 7.340 1.00 94.56 173 TYR A N 1
ATOM 1304 C CA . TYR A 1 173 ? -0.261 -8.923 6.946 1.00 94.56 173 TYR A CA 1
ATOM 1305 C C . TYR A 1 173 ? 1.149 -9.316 7.395 1.00 94.56 173 TYR A C 1
ATOM 1307 O O . TYR A 1 173 ? 2.099 -8.632 7.022 1.00 94.56 173 TYR A O 1
ATOM 1315 N N . SER A 1 174 ? 1.289 -10.404 8.161 1.00 93.62 174 SER A N 1
ATOM 1316 C CA . SER A 1 174 ? 2.562 -10.875 8.720 1.00 93.62 174 SER A CA 1
ATOM 1317 C C . SER A 1 174 ? 3.282 -9.804 9.550 1.00 93.62 174 SER A C 1
ATOM 1319 O O . SER A 1 174 ? 4.485 -9.596 9.408 1.00 93.62 174 SER A O 1
ATOM 1321 N N . VAL A 1 175 ? 2.532 -9.113 10.410 1.00 93.44 175 VAL A N 1
ATOM 1322 C CA . VAL A 1 175 ? 3.039 -8.095 11.347 1.00 93.44 175 VAL A CA 1
ATOM 1323 C C . VAL A 1 175 ? 2.524 -8.380 12.749 1.00 93.44 175 VAL A C 1
ATOM 1325 O O . VAL A 1 175 ? 1.571 -9.134 12.917 1.00 93.44 175 VAL A O 1
ATOM 1328 N N . ASP A 1 176 ? 3.134 -7.777 13.759 1.00 94.69 176 ASP A N 1
ATOM 1329 C CA . ASP A 1 176 ? 2.676 -7.883 15.139 1.00 94.69 176 ASP A CA 1
ATOM 1330 C C . ASP A 1 176 ? 1.412 -7.034 15.414 1.00 94.69 176 ASP A C 1
ATOM 1332 O O . ASP A 1 176 ? 1.007 -6.174 14.627 1.00 94.69 176 ASP A O 1
ATOM 1336 N N . GLU A 1 177 ? 0.755 -7.301 16.546 1.00 94.69 177 GLU A N 1
ATOM 1337 C CA . GLU A 1 177 ? -0.472 -6.602 16.953 1.00 94.69 177 GLU A CA 1
ATOM 1338 C C . GLU A 1 177 ? -0.241 -5.107 17.219 1.00 94.69 177 GLU A C 1
ATOM 1340 O O . GLU A 1 177 ? -1.102 -4.289 16.888 1.00 94.69 177 GLU A O 1
ATOM 1345 N N . GLU A 1 178 ? 0.916 -4.738 17.776 1.00 94.31 178 GLU A N 1
ATOM 1346 C CA . GLU A 1 178 ? 1.261 -3.347 18.087 1.00 94.31 178 GLU A CA 1
ATOM 1347 C C . GLU A 1 178 ? 1.347 -2.520 16.800 1.00 94.31 178 GLU A C 1
ATOM 1349 O O . GLU A 1 178 ? 0.694 -1.481 16.707 1.00 94.31 178 GLU A O 1
ATOM 1354 N N . SER A 1 179 ? 1.978 -3.051 15.751 1.00 93.50 179 SER A N 1
ATOM 1355 C CA . SER A 1 179 ? 2.010 -2.452 14.413 1.00 93.50 179 SER A CA 1
ATOM 1356 C C . SER A 1 179 ? 0.610 -2.143 13.855 1.00 93.50 179 SER A C 1
ATOM 1358 O O . SER A 1 179 ? 0.390 -1.075 13.277 1.00 93.50 179 SER A O 1
ATOM 1360 N N . ILE A 1 180 ? -0.366 -3.048 14.023 1.00 95.50 180 ILE A N 1
ATOM 1361 C CA . ILE A 1 180 ? -1.754 -2.829 13.567 1.00 95.50 180 ILE A CA 1
ATOM 1362 C C . ILE A 1 180 ? -2.429 -1.720 14.377 1.00 95.50 180 ILE A C 1
ATOM 1364 O O . ILE A 1 180 ? -3.083 -0.839 13.807 1.00 95.50 180 ILE A O 1
ATOM 1368 N N . VAL A 1 181 ? -2.287 -1.775 15.703 1.00 94.50 181 VAL A N 1
ATOM 1369 C CA . VAL A 1 181 ? -2.916 -0.824 16.625 1.00 94.50 181 VAL A CA 1
ATOM 1370 C C . VAL A 1 181 ? -2.359 0.577 16.405 1.00 94.50 181 VAL A C 1
ATOM 1372 O O . VAL A 1 181 ? -3.138 1.500 16.171 1.00 94.50 181 VAL A O 1
ATOM 1375 N N . GLU A 1 182 ? -1.037 0.737 16.372 1.00 94.00 182 GLU A N 1
ATOM 1376 C CA . GLU A 1 182 ? -0.386 2.024 16.126 1.00 94.00 182 GLU A CA 1
ATOM 1377 C C . GLU A 1 182 ? -0.790 2.615 14.770 1.00 94.00 182 GLU A C 1
ATOM 1379 O O . GLU A 1 182 ? -1.086 3.808 14.659 1.00 94.00 182 GLU A O 1
ATOM 1384 N N . ALA A 1 183 ? -0.854 1.783 13.726 1.00 93.88 183 ALA A N 1
ATOM 1385 C CA . ALA A 1 183 ? -1.301 2.199 12.401 1.00 93.88 183 ALA A CA 1
ATOM 1386 C C . ALA A 1 183 ? -2.748 2.719 12.393 1.00 93.88 183 ALA A C 1
ATOM 1388 O O . ALA A 1 183 ? -3.068 3.709 11.716 1.00 93.88 183 ALA A O 1
ATOM 1389 N N . TRP A 1 184 ? -3.638 2.081 13.153 1.00 96.06 184 TRP A N 1
ATOM 1390 C CA . TRP A 1 184 ? -5.024 2.522 13.280 1.00 96.06 184 TRP A CA 1
ATOM 1391 C C . TRP A 1 184 ? -5.154 3.791 14.137 1.00 96.06 184 TRP A C 1
ATOM 1393 O O . TRP A 1 184 ? -5.812 4.748 13.715 1.00 96.06 184 TRP A O 1
ATOM 1403 N N . GLU A 1 185 ? -4.481 3.853 15.287 1.00 94.31 185 GLU A N 1
ATOM 1404 C CA . GLU A 1 185 ? -4.480 5.018 16.182 1.00 94.31 185 GLU A CA 1
ATOM 1405 C C . GLU A 1 185 ? -3.947 6.272 15.479 1.00 94.31 185 GLU A C 1
ATOM 1407 O O . GLU A 1 185 ? -4.543 7.349 15.580 1.00 94.31 185 GLU A O 1
ATOM 1412 N N . ARG A 1 186 ? -2.888 6.128 14.672 1.00 93.31 186 ARG A N 1
ATOM 1413 C CA . ARG A 1 186 ? -2.356 7.205 13.824 1.00 93.31 186 ARG A CA 1
ATOM 1414 C C . ARG A 1 186 ? -3.425 7.753 12.877 1.00 93.31 186 ARG A C 1
ATOM 1416 O O . ARG A 1 186 ? -3.623 8.967 12.800 1.00 93.31 186 ARG A O 1
ATOM 1423 N N . THR A 1 187 ? -4.173 6.863 12.220 1.00 92.81 187 THR A N 1
ATOM 1424 C CA . THR A 1 187 ? -5.278 7.235 11.318 1.00 92.81 187 THR A CA 1
ATOM 1425 C C . THR A 1 187 ? -6.355 8.045 12.047 1.00 92.81 187 THR A C 1
ATOM 1427 O O . THR A 1 187 ? -6.853 9.051 11.528 1.00 92.81 187 THR A O 1
ATOM 1430 N N . VAL A 1 188 ? -6.728 7.618 13.257 1.00 92.50 188 VAL A N 1
ATOM 1431 C CA . VAL A 1 188 ? -7.727 8.305 14.088 1.00 92.50 188 VAL A CA 1
ATOM 1432 C C . VAL A 1 188 ? -7.225 9.693 14.488 1.00 92.50 188 VAL A C 1
ATOM 1434 O O . VAL A 1 188 ? -7.930 10.683 14.272 1.00 92.50 188 VAL A O 1
ATOM 1437 N N . ALA A 1 189 ? -5.987 9.790 14.975 1.00 91.25 189 ALA A N 1
ATOM 1438 C CA . ALA A 1 189 ? -5.382 11.050 15.391 1.00 91.25 189 ALA A CA 1
ATOM 1439 C C . ALA A 1 189 ? -5.294 12.063 14.231 1.00 91.25 189 ALA A C 1
ATOM 1441 O O . ALA A 1 189 ? -5.663 13.231 14.387 1.00 91.25 189 ALA A O 1
ATOM 1442 N N . ASP A 1 190 ? -4.881 11.627 13.036 1.00 89.12 190 ASP A N 1
ATOM 1443 C CA . ASP A 1 190 ? -4.848 12.478 11.839 1.00 89.12 190 ASP A CA 1
ATOM 1444 C C . ASP A 1 190 ? -6.231 12.985 11.442 1.00 89.12 190 ASP A C 1
ATOM 1446 O O . ASP A 1 190 ? -6.425 14.166 11.128 1.00 89.12 190 ASP A O 1
ATOM 1450 N N . ARG A 1 191 ? -7.230 12.104 11.486 1.00 89.38 191 ARG A N 1
ATOM 1451 C CA . ARG A 1 191 ? -8.617 12.457 11.193 1.00 89.38 191 ARG A CA 1
ATOM 1452 C C . ARG A 1 191 ? -9.145 13.508 12.170 1.00 89.38 191 ARG A C 1
ATOM 1454 O O . ARG A 1 191 ? -9.854 14.430 11.751 1.00 89.38 191 ARG A O 1
ATOM 1461 N N . GLU A 1 192 ? -8.841 13.380 13.456 1.00 90.56 192 GLU A N 1
ATOM 1462 C CA . GLU A 1 192 ? -9.238 14.343 14.485 1.00 90.56 192 GLU A CA 1
ATOM 1463 C C . GLU A 1 192 ? -8.575 15.703 14.282 1.00 90.56 192 GLU A C 1
ATOM 1465 O O . GLU A 1 192 ? -9.283 16.718 14.266 1.00 90.56 192 GLU A O 1
ATOM 1470 N N . ARG A 1 193 ? -7.261 15.722 14.013 1.00 89.69 193 ARG A N 1
ATOM 1471 C CA . ARG A 1 193 ? -6.515 16.937 13.647 1.00 89.69 193 ARG A CA 1
ATOM 1472 C C . ARG A 1 193 ? -7.153 17.645 12.453 1.00 89.69 193 ARG A C 1
ATOM 1474 O O . ARG A 1 193 ? -7.473 18.832 12.526 1.00 89.69 193 ARG A O 1
ATOM 1481 N N . GLN A 1 194 ? -7.437 16.910 11.376 1.00 88.38 194 GLN A N 1
ATOM 1482 C CA . GLN A 1 194 ? -8.073 17.464 10.175 1.00 88.38 194 GLN A CA 1
ATOM 1483 C C . GLN A 1 194 ? -9.484 18.003 10.449 1.00 88.38 194 GLN A C 1
ATOM 1485 O O . GLN A 1 194 ? -9.875 19.046 9.918 1.00 88.38 194 GLN A O 1
ATOM 1490 N N . ARG A 1 195 ? -10.277 17.311 11.277 1.00 88.38 195 ARG A N 1
ATOM 1491 C C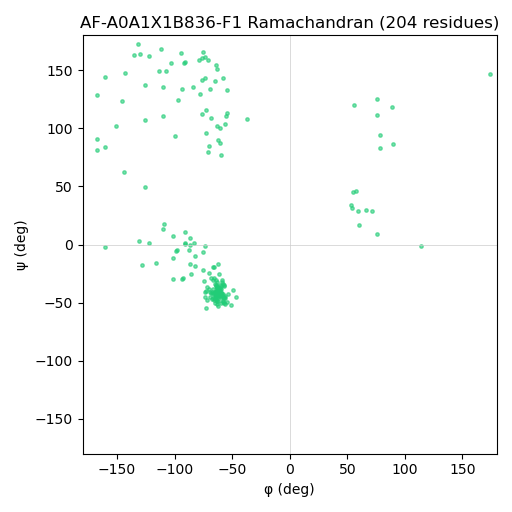A . ARG A 1 195 ? -11.616 17.770 11.681 1.00 88.38 195 ARG A CA 1
ATOM 1492 C C . ARG A 1 195 ? -11.546 19.047 12.514 1.00 88.38 195 ARG A C 1
ATOM 1494 O O . ARG A 1 195 ? -12.357 19.943 12.289 1.00 88.38 195 ARG A O 1
ATOM 1501 N N . ALA A 1 196 ? -10.599 19.140 13.445 1.00 88.56 196 ALA A N 1
ATOM 1502 C CA . ALA A 1 196 ? -10.377 20.338 14.247 1.00 88.56 196 ALA A CA 1
ATOM 1503 C C . ALA A 1 196 ? -9.986 21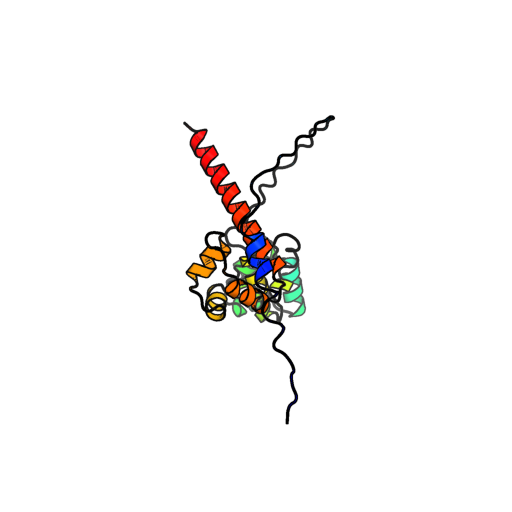.532 13.366 1.00 88.56 196 ALA A C 1
ATOM 1505 O O . ALA A 1 196 ? -10.655 22.560 13.431 1.00 88.56 196 ALA A O 1
ATOM 1506 N N . ALA A 1 197 ? -9.017 21.360 12.460 1.00 87.75 197 ALA A N 1
ATOM 1507 C CA . ALA A 1 197 ? -8.593 22.402 11.523 1.00 87.75 197 ALA A CA 1
ATOM 1508 C C . ALA A 1 197 ? -9.755 22.929 10.660 1.00 87.75 197 ALA A C 1
ATOM 1510 O O . ALA A 1 197 ? -9.952 24.137 10.543 1.00 87.75 197 ALA A O 1
ATOM 1511 N N . ARG A 1 198 ? -10.593 22.031 10.118 1.00 88.38 198 ARG A N 1
ATOM 1512 C CA . ARG A 1 198 ? -11.787 22.415 9.337 1.00 88.38 198 ARG A CA 1
ATOM 1513 C C . ARG A 1 198 ? -12.814 23.192 10.160 1.00 88.38 198 ARG A C 1
ATOM 1515 O O . ARG A 1 198 ? -13.449 24.100 9.632 1.00 88.38 198 ARG A O 1
ATOM 1522 N N . ARG A 1 199 ? -13.007 22.834 11.436 1.00 89.44 199 ARG A N 1
ATOM 1523 C CA . ARG A 1 199 ? -13.904 23.574 12.340 1.00 89.44 199 ARG A CA 1
ATOM 1524 C C . ARG A 1 199 ? -13.366 24.971 12.636 1.00 89.44 199 ARG A C 1
ATOM 1526 O O . ARG A 1 199 ? -14.147 25.916 12.599 1.00 89.44 199 ARG A O 1
ATOM 1533 N N . SER A 1 200 ? -12.064 25.101 12.883 1.00 86.94 200 SER A N 1
ATOM 1534 C CA . SER A 1 200 ? -11.419 26.396 13.117 1.00 86.94 200 SER A CA 1
ATOM 1535 C C . SER A 1 200 ? -11.514 27.305 11.889 1.00 86.94 200 SER A C 1
ATOM 1537 O O . SER A 1 200 ? -11.927 28.452 12.022 1.00 86.94 200 SER A O 1
ATOM 1539 N N . ALA A 1 201 ? -11.251 26.778 10.687 1.00 87.25 201 ALA A N 1
ATOM 1540 C CA . ALA A 1 201 ? -11.358 27.537 9.438 1.00 87.25 201 ALA A CA 1
ATOM 1541 C C . ALA A 1 201 ? -12.779 28.071 9.173 1.00 87.25 201 ALA A C 1
ATOM 1543 O O . ALA A 1 201 ? -12.937 29.192 8.709 1.00 87.25 201 ALA A O 1
ATOM 1544 N N . ARG A 1 202 ? -13.822 27.300 9.517 1.00 84.69 202 ARG A N 1
ATOM 1545 C CA . ARG A 1 202 ? -15.222 27.751 9.398 1.00 84.69 202 ARG A CA 1
ATOM 1546 C C . ARG A 1 202 ? -15.590 28.870 10.372 1.00 84.69 202 ARG A C 1
ATOM 1548 O O . ARG A 1 202 ? -16.487 29.639 10.066 1.00 84.69 202 ARG A O 1
ATOM 1555 N N . ARG A 1 203 ? -14.948 28.933 11.544 1.00 76.25 203 ARG A N 1
ATOM 1556 C CA . ARG A 1 203 ? -15.235 29.941 12.580 1.00 76.25 203 ARG A CA 1
ATOM 1557 C C . ARG A 1 203 ? -14.471 31.253 12.387 1.00 76.25 203 ARG A C 1
ATOM 1559 O O . ARG A 1 203 ? -14.939 32.265 12.877 1.00 76.25 203 ARG A O 1
ATOM 1566 N N . GLY A 1 204 ? -13.318 31.235 11.715 1.00 68.44 204 GLY A N 1
ATOM 1567 C CA . GLY A 1 204 ? -12.487 32.427 11.478 1.00 68.44 204 GLY A CA 1
ATOM 1568 C C . GLY A 1 204 ? -12.777 33.184 10.176 1.00 68.44 204 GLY A C 1
ATOM 1569 O O . GLY A 1 204 ? -12.071 34.138 9.877 1.00 68.44 204 GLY A O 1
ATOM 1570 N N . GLY A 1 205 ? -13.754 32.732 9.384 1.00 60.62 205 GLY A N 1
ATOM 1571 C CA . GLY A 1 205 ? -14.166 33.362 8.122 1.00 60.62 205 GLY A CA 1
ATOM 1572 C C . GLY A 1 205 ? -15.542 34.037 8.170 1.00 60.62 205 GLY A C 1
ATOM 1573 O O . GLY A 1 205 ? -16.100 34.302 7.108 1.00 60.62 205 GLY A O 1
ATOM 1574 N N . SER A 1 206 ? -16.107 34.244 9.366 1.00 47.78 206 SER A N 1
ATOM 1575 C CA . SER A 1 206 ? -17.344 35.008 9.603 1.00 47.78 206 SER A CA 1
ATOM 1576 C C . SER A 1 206 ? -17.046 36.319 10.302 1.00 47.78 206 SER A C 1
ATOM 1578 O O . SER A 1 206 ? -16.105 36.327 11.125 1.00 47.78 206 SER A O 1
#

Radius of gyration: 23.07 Å; Cα contacts (8 Å, |Δi|>4): 174; chains: 1; bounding box: 35×81×66 Å